Protein AF-S0F4V2-F1 (afdb_monomer)

Organism: NCBI:txid547042

Solvent-accessible surface area (backbone atoms only — not comparable to full-atom values): 14122 Å² total; per-residue (Å²): 135,91,77,54,74,66,56,50,52,72,70,44,84,39,56,77,80,49,62,50,38,71,56,86,36,81,82,79,85,77,79,93,66,88,77,77,85,60,94,83,56,96,59,89,82,72,60,60,66,63,53,52,51,54,54,48,51,53,52,51,52,45,48,58,51,45,70,78,35,56,75,47,70,41,75,50,74,66,54,48,50,53,50,51,54,50,49,52,49,52,44,55,57,46,70,75,49,93,69,83,49,50,57,55,31,50,59,36,48,54,55,45,36,56,54,51,29,41,51,54,44,52,50,52,31,52,78,68,69,55,75,62,41,75,42,71,54,50,71,65,51,46,50,54,29,52,55,52,45,51,55,27,47,50,38,42,56,58,58,48,74,76,49,64,73,80,79,64,79,73,77,78,88,67,76,87,55,52,68,55,57,51,55,72,73,49,66,66,59,42,39,72,68,55,50,53,51,57,35,44,78,68,78,40,51,71,72,57,47,58,54,48,53,55,49,33,44,75,66,57,46,32,45,78,56,97,80,34,35,31,56,65,64,84,86,126

Structure (mmCIF, N/CA/C/O backbone):
data_AF-S0F4V2-F1
#
_entry.id   AF-S0F4V2-F1
#
loop_
_atom_site.group_PDB
_atom_site.id
_atom_site.type_symbol
_atom_site.label_atom_id
_atom_site.label_alt_id
_atom_site.label_comp_id
_atom_site.label_asym_id
_atom_site.label_entity_id
_atom_site.label_seq_id
_atom_site.pdbx_PDB_ins_code
_atom_site.Cartn_x
_atom_site.Cartn_y
_atom_site.Cartn_z
_atom_site.occupancy
_atom_site.B_iso_or_equiv
_atom_site.auth_seq_id
_atom_site.auth_comp_id
_atom_site.auth_asym_id
_atom_site.auth_atom_id
_atom_site.pdbx_PDB_model_num
ATOM 1 N N . MET A 1 1 ? 14.587 -1.562 2.847 1.00 43.03 1 MET A N 1
ATOM 2 C CA . MET A 1 1 ? 14.730 -1.759 4.308 1.00 43.03 1 MET A CA 1
ATOM 3 C C . MET A 1 1 ? 14.254 -3.160 4.652 1.00 43.03 1 MET A C 1
ATOM 5 O O . MET A 1 1 ? 13.072 -3.428 4.485 1.00 43.03 1 MET A O 1
ATOM 9 N N . ALA A 1 2 ? 15.152 -4.047 5.079 1.00 56.19 2 ALA A N 1
ATOM 10 C CA . ALA A 1 2 ? 14.759 -5.296 5.727 1.00 56.19 2 ALA A CA 1
ATOM 11 C C . ALA A 1 2 ? 14.575 -5.005 7.222 1.00 56.19 2 ALA A C 1
ATOM 13 O O . ALA A 1 2 ? 15.452 -4.403 7.839 1.00 56.19 2 ALA A O 1
ATOM 14 N N . GLY A 1 3 ? 13.419 -5.358 7.778 1.00 64.88 3 GLY A N 1
ATOM 15 C CA . GLY A 1 3 ? 13.097 -5.140 9.186 1.00 64.88 3 GLY A CA 1
ATOM 16 C C . GLY A 1 3 ? 12.726 -6.446 9.875 1.00 64.88 3 GLY A C 1
ATOM 17 O O . GLY A 1 3 ? 12.302 -7.401 9.227 1.00 64.88 3 GLY A O 1
ATOM 18 N N . THR A 1 4 ? 12.885 -6.503 11.193 1.00 75.06 4 THR A N 1
ATOM 19 C CA . THR A 1 4 ? 12.453 -7.666 11.975 1.00 75.06 4 THR A CA 1
ATOM 20 C C . THR A 1 4 ? 10.944 -7.635 12.200 1.00 75.06 4 THR A C 1
ATOM 22 O O . THR A 1 4 ? 10.313 -6.576 12.218 1.00 75.06 4 THR A O 1
ATOM 25 N N . LEU A 1 5 ? 10.353 -8.804 12.450 1.00 74.75 5 LEU A N 1
ATOM 26 C CA . LEU A 1 5 ? 8.933 -8.921 12.791 1.00 74.75 5 LEU A CA 1
ATOM 27 C C . LEU A 1 5 ? 8.544 -8.032 13.984 1.00 74.75 5 LEU A C 1
ATOM 29 O O . LEU A 1 5 ? 7.482 -7.416 13.996 1.00 74.75 5 LEU A O 1
ATOM 33 N N . GLN A 1 6 ? 9.450 -7.895 14.955 1.00 74.75 6 GLN A N 1
ATOM 34 C CA . GLN A 1 6 ? 9.254 -7.034 16.118 1.00 74.75 6 GLN A CA 1
ATOM 35 C C . GLN A 1 6 ? 9.194 -5.545 15.748 1.00 74.75 6 GLN A C 1
ATOM 37 O O . GLN A 1 6 ? 8.414 -4.798 16.336 1.00 74.75 6 GLN A O 1
ATOM 42 N N . GLN A 1 7 ? 9.988 -5.098 14.770 1.00 80.75 7 GLN A N 1
ATOM 43 C CA . GLN A 1 7 ? 9.916 -3.718 14.280 1.00 80.75 7 GLN A CA 1
ATOM 44 C C . GLN A 1 7 ? 8.565 -3.437 13.619 1.00 80.75 7 GLN A C 1
ATOM 46 O O . GLN A 1 7 ? 8.003 -2.366 13.838 1.00 80.75 7 GLN A O 1
ATOM 51 N N . LEU A 1 8 ? 8.007 -4.408 12.884 1.00 78.75 8 LEU A N 1
ATOM 52 C CA . LEU A 1 8 ? 6.669 -4.286 12.299 1.00 78.75 8 LEU A CA 1
ATOM 53 C C . LEU A 1 8 ? 5.589 -4.143 13.382 1.00 78.75 8 LEU A C 1
ATOM 55 O O . LEU A 1 8 ? 4.765 -3.236 13.291 1.00 78.75 8 LEU A O 1
ATOM 59 N N . VAL A 1 9 ? 5.619 -4.987 14.419 1.00 75.75 9 VAL A N 1
ATOM 60 C CA . VAL A 1 9 ? 4.658 -4.931 15.540 1.00 75.75 9 VAL A CA 1
ATOM 61 C C . VAL A 1 9 ? 4.764 -3.611 16.313 1.00 75.75 9 VAL A C 1
ATOM 63 O O . VAL A 1 9 ? 3.754 -3.051 16.727 1.00 75.75 9 VAL A O 1
ATOM 66 N N . ASN A 1 10 ? 5.973 -3.070 16.479 1.00 76.75 10 ASN A N 1
ATOM 67 C CA . ASN A 1 10 ? 6.166 -1.778 17.143 1.00 76.75 10 ASN A CA 1
ATOM 68 C C . ASN A 1 10 ? 5.679 -0.597 16.288 1.00 76.75 10 ASN A C 1
ATOM 70 O O . ASN A 1 10 ? 5.270 0.429 16.828 1.00 76.75 10 ASN A O 1
ATOM 74 N N . PHE A 1 11 ? 5.750 -0.726 14.962 1.00 78.56 11 PHE A N 1
ATOM 75 C CA . PHE A 1 11 ? 5.332 0.308 14.019 1.00 78.56 11 PHE A CA 1
ATOM 76 C C . PHE A 1 11 ? 3.814 0.323 13.806 1.00 78.56 11 PHE A C 1
ATOM 78 O O . PHE A 1 11 ? 3.204 1.389 13.746 1.00 78.56 11 PHE A O 1
ATOM 85 N N . VAL A 1 12 ? 3.189 -0.854 13.727 1.00 75.25 12 VAL A N 1
ATOM 86 C CA . VAL A 1 12 ? 1.749 -1.018 13.508 1.00 75.25 12 VAL A CA 1
ATOM 87 C C . VAL A 1 12 ? 1.077 -1.443 14.809 1.00 75.25 12 VAL A C 1
ATOM 89 O O . VAL A 1 12 ? 1.087 -2.610 15.186 1.00 75.25 12 VAL A O 1
ATOM 92 N N . SER A 1 13 ? 0.436 -0.483 15.475 1.00 65.31 13 SER A N 1
ATOM 93 C CA . SER A 1 13 ? -0.168 -0.686 16.798 1.00 65.31 13 SER A CA 1
ATOM 94 C C . SER A 1 13 ? -1.467 -1.509 16.798 1.00 65.31 13 SER A C 1
ATOM 96 O O . SER A 1 13 ? -1.850 -2.025 17.847 1.00 65.31 13 SER A O 1
ATOM 98 N N . SER A 1 14 ? -2.164 -1.623 15.657 1.00 67.25 14 SER A N 1
ATOM 99 C CA . SER A 1 14 ? -3.362 -2.464 15.488 1.00 67.25 14 SER A CA 1
ATOM 100 C C . SER A 1 14 ? -3.730 -2.672 14.008 1.00 67.25 14 SER A C 1
ATOM 102 O O . SER A 1 14 ? -3.316 -1.895 13.142 1.00 67.25 14 SER A O 1
ATOM 104 N N . LYS A 1 15 ? -4.571 -3.679 13.719 1.00 61.69 15 LYS A N 1
ATOM 105 C CA . LYS A 1 15 ? -5.172 -3.893 12.383 1.00 61.69 15 LYS A CA 1
ATOM 106 C C . LYS A 1 15 ? -6.115 -2.758 11.952 1.00 61.69 15 LYS A C 1
ATOM 108 O O . LYS A 1 15 ? -6.257 -2.479 10.763 1.00 61.69 15 LYS A O 1
ATOM 113 N N . GLU A 1 16 ? -6.748 -2.096 12.916 1.00 60.09 16 GLU A N 1
ATOM 114 C CA . GLU A 1 16 ? -7.906 -1.220 12.696 1.00 60.09 16 GLU A CA 1
ATOM 115 C C . GLU A 1 16 ? -7.560 0.219 12.331 1.00 60.09 16 GLU A C 1
ATOM 117 O O . GLU A 1 16 ? -8.350 0.885 11.665 1.00 60.09 16 GLU A O 1
ATOM 122 N N . ASP A 1 17 ? -6.370 0.702 12.695 1.00 65.12 17 ASP A N 1
ATOM 123 C CA . ASP A 1 17 ? -5.939 2.074 12.367 1.00 65.12 17 ASP A CA 1
ATOM 124 C C . ASP A 1 17 ? -5.745 2.269 10.845 1.00 65.12 17 ASP A C 1
ATOM 126 O O . ASP A 1 17 ? -5.437 3.339 10.311 1.00 65.12 17 ASP A O 1
ATOM 130 N N . GLY A 1 18 ? -5.888 1.179 10.086 1.00 69.88 18 GLY A N 1
ATOM 131 C CA . GLY A 1 18 ? -5.730 1.156 8.651 1.00 69.88 18 GLY A CA 1
ATOM 132 C C . GLY A 1 18 ? -4.301 1.466 8.225 1.00 69.88 18 GLY A C 1
ATOM 133 O O . GLY A 1 18 ? -4.044 1.540 7.037 1.00 69.88 18 GLY A O 1
ATOM 134 N N . MET A 1 19 ? -3.337 1.689 9.110 1.00 80.00 19 MET A N 1
ATOM 135 C CA . MET A 1 19 ? -1.944 1.814 8.688 1.00 80.00 19 MET A CA 1
ATOM 136 C C . MET A 1 19 ? -1.476 0.505 8.049 1.00 80.00 19 MET A C 1
ATOM 138 O O . MET A 1 19 ? -0.937 0.518 6.946 1.00 80.00 19 MET A O 1
ATOM 142 N N . TYR A 1 20 ? -1.808 -0.616 8.690 1.00 84.56 20 TYR A N 1
ATOM 143 C CA . TYR A 1 20 ? -1.420 -1.950 8.258 1.00 84.56 20 TYR A CA 1
ATOM 144 C C . TYR A 1 20 ? -1.820 -2.261 6.815 1.00 84.56 20 TYR A C 1
ATOM 146 O O . TYR A 1 20 ? -0.983 -2.552 5.969 1.00 84.56 20 TYR A O 1
ATOM 154 N N . SER A 1 21 ? -3.105 -2.107 6.501 1.00 81.56 21 SER A N 1
ATOM 155 C CA . SER A 1 21 ? -3.653 -2.484 5.200 1.00 81.56 21 SER A CA 1
ATOM 156 C C . SER A 1 21 ? -3.206 -1.572 4.045 1.00 81.56 21 SER A C 1
ATOM 158 O O . SER A 1 21 ? -3.556 -1.827 2.900 1.00 81.56 21 SER A O 1
ATOM 160 N N . ARG A 1 22 ? -2.469 -0.478 4.309 1.00 82.81 22 ARG A N 1
ATOM 161 C CA . ARG A 1 22 ? -1.831 0.371 3.275 1.00 82.81 22 ARG A CA 1
ATOM 162 C C . ARG A 1 22 ? -0.463 -0.160 2.834 1.00 82.81 22 ARG A C 1
ATOM 164 O O . ARG A 1 22 ? 0.054 0.338 1.838 1.00 82.81 22 ARG A O 1
ATOM 171 N N . LEU A 1 23 ? 0.133 -1.086 3.580 1.00 85.81 23 LEU A N 1
ATOM 172 C CA . LEU A 1 23 ? 1.479 -1.583 3.321 1.00 85.81 23 LEU A CA 1
ATOM 173 C C . LEU A 1 23 ? 1.435 -2.756 2.336 1.00 85.81 23 LEU A C 1
ATOM 175 O O . LEU A 1 23 ? 0.599 -3.645 2.463 1.00 85.81 23 LEU A O 1
ATOM 179 N N . ALA A 1 24 ? 2.360 -2.754 1.377 1.00 88.62 24 ALA A N 1
ATOM 180 C CA . ALA A 1 24 ? 2.663 -3.907 0.537 1.00 88.62 24 ALA A CA 1
ATOM 181 C C . ALA A 1 24 ? 3.730 -4.740 1.258 1.00 88.62 24 ALA A C 1
ATOM 183 O O . ALA A 1 24 ? 4.916 -4.414 1.199 1.00 88.62 24 ALA A O 1
ATOM 184 N N . LEU A 1 25 ? 3.305 -5.745 2.025 1.00 88.19 25 LEU A N 1
ATOM 185 C CA . LEU A 1 25 ? 4.210 -6.504 2.886 1.00 88.19 25 LEU A CA 1
ATOM 186 C C . LEU A 1 25 ? 4.755 -7.727 2.154 1.00 88.19 25 LEU A C 1
ATOM 188 O O . LEU A 1 25 ? 4.004 -8.524 1.602 1.00 88.19 25 LEU A O 1
ATOM 192 N N . LEU A 1 26 ? 6.075 -7.887 2.196 1.00 89.69 26 LEU A N 1
ATOM 193 C CA . LEU A 1 26 ? 6.770 -9.055 1.679 1.00 89.69 26 LEU A CA 1
ATOM 194 C C . LEU A 1 26 ? 7.572 -9.691 2.813 1.00 89.69 26 LEU A C 1
ATOM 196 O O . LEU A 1 26 ? 8.388 -9.023 3.449 1.00 89.69 26 LEU A O 1
ATOM 200 N N . THR A 1 27 ? 7.347 -10.978 3.060 1.00 85.69 27 THR A N 1
ATOM 201 C CA . THR A 1 27 ? 8.165 -11.783 3.968 1.00 85.69 27 THR A CA 1
ATOM 202 C C . THR A 1 27 ? 9.048 -12.727 3.172 1.00 85.69 27 THR A C 1
ATOM 204 O O . THR A 1 27 ? 8.602 -13.314 2.193 1.00 85.69 27 THR A O 1
ATOM 207 N N . GLY A 1 28 ? 10.289 -12.906 3.611 1.00 80.56 28 GLY A N 1
ATOM 208 C CA . GLY A 1 28 ? 11.226 -13.857 3.024 1.00 80.56 28 GLY A CA 1
ATOM 209 C C . GLY A 1 28 ? 12.167 -14.394 4.092 1.00 80.56 28 GLY A C 1
ATOM 210 O O . GLY A 1 28 ? 12.392 -13.746 5.117 1.00 80.56 28 GLY A O 1
ATOM 211 N N . LYS A 1 29 ? 12.703 -15.594 3.871 1.00 71.06 29 LYS A N 1
ATOM 212 C CA . LYS A 1 29 ? 13.803 -16.105 4.692 1.00 71.06 29 LYS A CA 1
ATOM 213 C C . LYS A 1 29 ? 15.082 -15.420 4.223 1.00 71.06 29 LYS A C 1
ATOM 215 O O . LYS A 1 29 ? 15.418 -15.521 3.051 1.00 71.06 29 LYS A O 1
ATOM 220 N N . GLY A 1 30 ? 15.765 -14.717 5.124 1.00 67.00 30 GLY A N 1
ATOM 221 C CA . GLY A 1 30 ? 17.125 -14.264 4.851 1.00 67.00 30 GLY A CA 1
ATOM 222 C C . GLY A 1 30 ? 18.051 -15.472 4.753 1.00 67.00 30 GLY A C 1
ATOM 223 O O . GLY A 1 30 ? 17.921 -16.410 5.544 1.00 67.00 30 GLY A O 1
ATOM 224 N N . GLU A 1 31 ? 18.965 -15.464 3.790 1.00 67.06 31 GLU A N 1
ATOM 225 C CA . GLU A 1 31 ? 20.036 -16.453 3.750 1.00 67.06 31 GLU A CA 1
ATOM 226 C C . GLU A 1 31 ? 20.974 -16.208 4.934 1.00 67.06 31 GLU A C 1
ATOM 228 O O . GLU A 1 31 ? 21.466 -15.101 5.147 1.00 67.06 31 GLU A O 1
ATOM 233 N N . SER A 1 32 ? 21.196 -17.236 5.753 1.00 58.88 32 SER A N 1
ATOM 234 C CA . SER A 1 32 ? 22.056 -17.158 6.937 1.00 58.88 32 SER A CA 1
ATOM 235 C C . SER A 1 32 ? 23.528 -17.384 6.576 1.00 58.88 32 SER A C 1
ATOM 237 O O . SER A 1 32 ? 24.194 -18.229 7.177 1.00 58.88 32 SER A O 1
ATOM 239 N N . GLY A 1 33 ? 24.010 -16.677 5.555 1.00 71.31 33 GLY A N 1
ATOM 240 C CA . GLY A 1 33 ? 25.413 -16.660 5.156 1.00 71.31 33 GLY A CA 1
ATOM 241 C C . GLY A 1 33 ? 26.158 -15.525 5.852 1.00 71.31 33 GLY A C 1
ATOM 242 O O . GLY A 1 33 ? 25.630 -14.423 5.996 1.00 71.31 33 GLY A O 1
ATOM 243 N N . TRP A 1 34 ? 27.388 -15.780 6.293 1.00 75.56 34 TRP A N 1
ATOM 244 C CA . TRP A 1 34 ? 28.294 -14.691 6.646 1.00 75.56 34 TRP A CA 1
ATOM 245 C C . TRP A 1 34 ? 28.691 -13.968 5.359 1.00 75.56 34 TRP A C 1
ATOM 247 O O . TRP A 1 34 ? 29.337 -14.563 4.500 1.00 75.56 34 TRP A O 1
ATOM 257 N N . ILE A 1 35 ? 28.310 -12.698 5.235 1.00 71.50 35 ILE A N 1
ATOM 258 C CA . ILE A 1 35 ? 28.806 -11.827 4.170 1.00 71.50 35 ILE A CA 1
ATOM 259 C C . ILE A 1 35 ? 30.079 -11.177 4.700 1.00 71.50 35 ILE A C 1
ATOM 261 O O . ILE A 1 35 ? 30.042 -10.427 5.680 1.00 71.50 35 ILE A O 1
ATOM 265 N N . SER A 1 36 ? 31.214 -11.504 4.087 1.00 73.38 36 SER A N 1
ATOM 266 C CA . SER A 1 36 ? 32.485 -10.885 4.444 1.00 73.38 36 SER A CA 1
ATOM 267 C C . SER A 1 36 ? 32.458 -9.406 4.069 1.00 73.38 36 SER A C 1
ATOM 269 O O . SER A 1 36 ? 32.189 -9.064 2.927 1.00 73.38 36 SER A O 1
ATOM 271 N N . ALA A 1 37 ? 32.772 -8.528 5.021 1.00 72.19 37 ALA A N 1
ATOM 272 C CA . ALA A 1 37 ? 33.022 -7.111 4.750 1.00 72.19 37 ALA A CA 1
ATOM 273 C C . ALA A 1 37 ? 34.494 -6.843 4.375 1.00 72.19 37 ALA A C 1
ATOM 275 O O . ALA A 1 37 ? 34.946 -5.699 4.414 1.00 72.19 37 ALA A O 1
ATOM 276 N N . ALA A 1 38 ? 35.273 -7.900 4.110 1.00 75.88 38 ALA A N 1
ATOM 277 C CA . ALA A 1 38 ? 36.659 -7.758 3.696 1.00 75.88 38 ALA A CA 1
ATOM 278 C C . ALA A 1 38 ? 36.719 -7.169 2.275 1.00 75.88 38 ALA A C 1
ATOM 280 O O . ALA A 1 38 ? 35.985 -7.641 1.411 1.00 75.88 38 ALA A O 1
ATOM 281 N N . PRO A 1 39 ? 37.599 -6.189 2.020 1.00 65.06 39 PRO A N 1
ATOM 282 C CA . PRO A 1 39 ? 37.738 -5.576 0.699 1.00 65.06 39 PRO A CA 1
ATOM 283 C C . PRO A 1 39 ? 38.295 -6.529 -0.377 1.00 65.06 39 PRO A C 1
ATOM 285 O O . PRO A 1 39 ? 38.099 -6.268 -1.555 1.00 65.06 39 PRO A O 1
ATOM 288 N N . ASP A 1 40 ? 38.940 -7.635 0.022 1.00 63.50 40 ASP A N 1
ATOM 289 C CA . ASP A 1 40 ? 39.639 -8.577 -0.868 1.00 63.50 40 ASP A CA 1
ATOM 290 C C . ASP A 1 40 ? 38.903 -9.932 -1.024 1.00 63.50 40 ASP A C 1
ATOM 292 O O . ASP A 1 40 ? 39.538 -10.986 -1.081 1.00 63.50 40 ASP A O 1
ATOM 296 N N . SER A 1 41 ? 37.564 -9.963 -1.000 1.00 63.06 41 SER A N 1
ATOM 297 C CA . SER A 1 41 ? 36.819 -11.209 -1.264 1.00 63.06 41 SER A CA 1
ATOM 298 C C . SER A 1 41 ? 36.948 -11.642 -2.730 1.00 63.06 41 SER A C 1
ATOM 300 O O . SER A 1 41 ? 36.846 -10.801 -3.614 1.00 63.06 41 SER A O 1
ATOM 302 N N . ASP A 1 42 ? 37.089 -12.949 -2.987 1.00 60.94 42 ASP A N 1
ATOM 303 C CA . ASP A 1 42 ? 37.176 -13.541 -4.340 1.00 60.94 42 ASP A CA 1
ATOM 304 C C . ASP A 1 42 ? 35.894 -13.378 -5.199 1.00 60.94 42 ASP A C 1
ATOM 306 O O . ASP A 1 42 ? 35.875 -13.774 -6.366 1.00 60.94 42 ASP A O 1
ATOM 310 N N . ASP A 1 43 ? 34.817 -12.823 -4.635 1.00 65.62 43 ASP A N 1
ATOM 311 C CA . ASP A 1 43 ? 33.567 -12.532 -5.340 1.00 65.62 43 ASP A CA 1
ATOM 312 C C . ASP A 1 43 ? 33.699 -11.237 -6.166 1.00 65.62 43 ASP A C 1
ATOM 314 O O . ASP A 1 43 ? 34.331 -10.281 -5.717 1.00 65.62 43 ASP A O 1
ATOM 318 N N . GLU A 1 44 ? 33.092 -11.182 -7.362 1.00 63.16 44 GLU A N 1
ATOM 319 C CA . GLU A 1 44 ? 33.031 -9.961 -8.185 1.00 63.16 44 GLU A CA 1
ATOM 320 C C . GLU A 1 44 ? 32.475 -8.794 -7.354 1.00 63.16 44 GLU A C 1
ATOM 322 O O . GLU A 1 44 ? 31.278 -8.713 -7.070 1.00 63.16 44 GLU A O 1
ATOM 327 N N . TRP A 1 45 ? 33.363 -7.888 -6.938 1.00 67.12 45 TRP A N 1
ATOM 328 C CA . TRP A 1 45 ? 32.988 -6.688 -6.208 1.00 67.12 45 TRP A CA 1
ATOM 329 C C . TRP A 1 45 ? 32.237 -5.751 -7.155 1.00 67.12 45 TRP A C 1
ATOM 331 O O . TRP A 1 45 ? 32.819 -5.184 -8.080 1.00 67.12 45 TRP A O 1
ATOM 341 N N . ILE A 1 46 ? 30.930 -5.615 -6.939 1.00 70.88 46 ILE A N 1
ATOM 342 C CA . ILE A 1 46 ? 30.115 -4.601 -7.606 1.00 70.88 46 ILE A CA 1
ATOM 343 C C . ILE A 1 46 ? 30.307 -3.298 -6.834 1.00 70.88 46 ILE A C 1
ATOM 345 O O . ILE A 1 46 ? 29.983 -3.240 -5.644 1.00 70.88 46 ILE A O 1
ATOM 349 N N . ASP A 1 47 ? 30.800 -2.259 -7.509 1.00 81.00 47 ASP A N 1
ATOM 350 C CA . ASP A 1 47 ? 30.842 -0.914 -6.946 1.00 81.00 47 ASP A CA 1
ATOM 351 C C . ASP A 1 47 ? 29.404 -0.436 -6.701 1.00 81.00 47 ASP A C 1
ATOM 353 O O . ASP A 1 47 ? 28.636 -0.151 -7.625 1.00 81.00 47 ASP A O 1
ATOM 357 N N . GLY A 1 48 ? 29.012 -0.430 -5.428 1.00 81.44 48 GLY A N 1
ATOM 358 C CA . GLY A 1 48 ? 27.674 -0.028 -5.026 1.00 81.44 48 GLY A CA 1
ATOM 359 C C . GLY A 1 48 ? 27.400 1.436 -5.346 1.00 81.44 48 GLY A C 1
ATOM 360 O O . GLY A 1 48 ? 26.278 1.755 -5.736 1.00 81.44 48 GLY A O 1
ATOM 361 N N . ASP A 1 49 ? 28.404 2.305 -5.219 1.00 85.19 49 ASP A N 1
ATOM 362 C CA . ASP A 1 49 ? 28.247 3.732 -5.483 1.00 85.19 49 ASP A CA 1
ATOM 363 C C . ASP A 1 49 ? 28.010 3.948 -6.981 1.00 85.19 49 ASP A C 1
ATOM 365 O O . ASP A 1 49 ? 27.013 4.568 -7.350 1.00 85.19 49 ASP A O 1
ATOM 369 N N . GLU A 1 50 ? 28.816 3.321 -7.844 1.00 88.19 50 GLU A N 1
ATOM 370 C CA . GLU A 1 50 ? 28.619 3.376 -9.301 1.00 88.19 50 GLU A CA 1
ATOM 371 C C . GLU A 1 50 ? 27.247 2.814 -9.717 1.00 88.19 50 GLU A C 1
ATOM 373 O O . GLU A 1 50 ? 26.532 3.406 -10.533 1.00 88.19 50 GLU A O 1
ATOM 378 N N . LEU A 1 51 ? 26.827 1.680 -9.143 1.00 88.19 51 LEU A N 1
ATOM 379 C CA . LEU A 1 51 ? 25.520 1.088 -9.438 1.00 88.19 51 LEU A CA 1
ATOM 380 C C . LEU A 1 51 ? 24.366 2.021 -9.039 1.00 88.19 51 LEU A C 1
ATOM 382 O O . LEU A 1 51 ? 23.425 2.206 -9.816 1.00 88.19 51 LEU A O 1
ATOM 386 N N . PHE A 1 52 ? 24.404 2.590 -7.832 1.00 91.06 52 PHE A N 1
ATOM 387 C CA . PHE A 1 52 ? 23.342 3.476 -7.353 1.00 91.06 52 PHE A CA 1
ATOM 388 C C . PHE A 1 52 ? 23.328 4.819 -8.080 1.00 91.06 52 PHE A C 1
ATOM 390 O O . PHE A 1 52 ? 22.236 5.342 -8.306 1.00 91.06 52 PHE A O 1
ATOM 397 N N . GLU A 1 53 ? 24.484 5.357 -8.471 1.00 93.69 53 GLU A N 1
ATOM 398 C CA . GLU A 1 53 ? 24.572 6.564 -9.300 1.00 93.69 53 GLU A CA 1
ATOM 399 C C . GLU A 1 53 ? 23.893 6.346 -10.656 1.00 93.69 53 GLU A C 1
ATOM 401 O O . GLU A 1 53 ? 22.991 7.105 -11.014 1.00 93.69 53 GLU A O 1
ATOM 406 N N . ASN A 1 54 ? 24.215 5.252 -11.351 1.00 91.88 54 ASN A N 1
ATOM 407 C CA . ASN A 1 54 ? 23.593 4.922 -12.638 1.00 91.88 54 ASN A CA 1
ATOM 408 C C . ASN A 1 54 ? 22.068 4.743 -12.521 1.00 91.88 54 ASN A C 1
ATOM 410 O O . ASN A 1 54 ? 21.301 5.303 -13.306 1.00 91.88 54 ASN A O 1
ATOM 414 N N . LEU A 1 55 ? 21.600 4.013 -11.502 1.00 93.19 55 LEU A N 1
ATOM 415 C CA . LEU A 1 55 ? 20.163 3.836 -11.260 1.00 93.19 55 LEU A CA 1
ATOM 416 C C . LEU A 1 55 ? 19.464 5.155 -10.898 1.00 93.19 55 LEU A C 1
ATOM 418 O O . LEU A 1 55 ? 18.303 5.364 -11.261 1.00 93.19 55 LEU A O 1
ATOM 422 N N . ALA A 1 56 ? 20.135 6.043 -10.163 1.00 95.06 56 ALA A N 1
ATOM 423 C CA . ALA A 1 56 ? 19.594 7.353 -9.820 1.00 95.06 56 ALA A CA 1
ATOM 424 C C . ALA A 1 56 ? 19.431 8.233 -11.066 1.00 95.06 56 ALA A C 1
ATOM 426 O O . ALA A 1 56 ? 18.397 8.895 -11.204 1.00 95.06 56 ALA A O 1
ATOM 427 N N . ASP A 1 57 ? 20.396 8.192 -11.984 1.00 96.06 57 ASP A N 1
ATOM 428 C CA . ASP A 1 57 ? 20.332 8.903 -13.260 1.00 96.06 57 ASP A CA 1
ATOM 429 C C . ASP A 1 57 ? 19.179 8.400 -14.139 1.00 96.06 57 ASP A C 1
ATOM 431 O O . ASP A 1 57 ? 18.439 9.216 -14.700 1.00 96.06 57 ASP A O 1
ATOM 435 N N . ASP A 1 58 ? 18.951 7.087 -14.209 1.00 94.62 58 ASP A N 1
ATOM 436 C CA . ASP A 1 58 ? 17.804 6.505 -14.920 1.00 94.62 58 ASP A CA 1
ATOM 437 C C . ASP A 1 58 ? 16.469 6.991 -14.338 1.00 94.62 58 ASP A C 1
ATOM 439 O O . ASP A 1 58 ? 15.581 7.460 -15.061 1.00 94.62 58 ASP A O 1
ATOM 443 N N . VAL A 1 59 ? 16.329 6.956 -13.009 1.00 95.19 59 VAL A N 1
ATOM 444 C CA . VAL A 1 59 ? 15.121 7.435 -12.320 1.00 95.19 59 VAL A CA 1
ATOM 445 C C . VAL A 1 59 ? 14.905 8.934 -12.549 1.00 95.19 59 VAL A C 1
ATOM 447 O O . VAL A 1 59 ? 13.765 9.366 -12.758 1.00 95.19 59 VAL A O 1
ATOM 450 N N . LEU A 1 60 ? 15.971 9.738 -12.540 1.00 96.75 60 LEU A N 1
ATOM 451 C CA . LEU A 1 60 ? 15.901 11.179 -12.786 1.00 96.75 60 LEU A CA 1
ATOM 452 C C . LEU A 1 60 ? 15.447 11.484 -14.220 1.00 96.75 60 LEU A C 1
ATOM 454 O O . LEU A 1 60 ? 14.588 12.347 -14.438 1.00 96.75 60 LEU A O 1
ATOM 458 N N . GLN A 1 61 ? 15.973 10.753 -15.201 1.00 96.56 61 GLN A N 1
ATOM 459 C CA . GLN A 1 61 ? 15.565 10.875 -16.599 1.00 96.56 61 GLN A CA 1
ATOM 460 C C . GLN A 1 61 ? 14.099 10.476 -16.796 1.00 96.56 61 GLN A C 1
ATOM 462 O O . GLN A 1 61 ? 13.333 11.229 -17.410 1.00 96.56 61 GLN A O 1
ATOM 467 N N . ALA A 1 62 ? 13.678 9.347 -16.216 1.00 95.56 62 ALA A N 1
ATOM 468 C CA . ALA A 1 62 ? 12.287 8.905 -16.238 1.00 95.56 62 ALA A CA 1
ATOM 469 C C . ALA A 1 62 ? 11.351 9.951 -15.617 1.00 95.56 62 ALA A C 1
ATOM 471 O O . ALA A 1 62 ? 10.301 10.271 -16.182 1.00 95.56 62 ALA A O 1
ATOM 472 N N . TYR A 1 63 ? 11.751 10.544 -14.488 1.00 95.44 63 TYR A N 1
ATOM 473 C CA . TYR A 1 63 ? 11.004 11.613 -13.830 1.00 95.44 63 TYR A CA 1
ATOM 474 C C . TYR A 1 63 ? 10.804 12.822 -14.751 1.00 95.44 63 TYR A C 1
ATOM 476 O O . TYR A 1 63 ? 9.667 13.256 -14.952 1.00 95.44 63 TYR A O 1
ATOM 484 N N . HIS A 1 64 ? 11.875 13.352 -15.349 1.00 96.25 64 HIS A N 1
ATOM 485 C CA . HIS A 1 64 ? 11.776 14.509 -16.244 1.00 96.25 64 HIS A CA 1
ATOM 486 C C . HIS A 1 64 ? 10.936 14.219 -17.490 1.00 96.25 64 HIS A C 1
ATOM 488 O O . HIS A 1 64 ? 10.160 15.076 -17.924 1.00 96.25 64 HIS A O 1
ATOM 494 N N . PHE A 1 65 ? 11.044 13.013 -18.046 1.00 96.69 65 PHE A N 1
ATOM 495 C CA . PHE A 1 65 ? 10.216 12.585 -19.167 1.00 96.69 65 PHE A CA 1
ATOM 496 C C . PHE A 1 65 ? 8.728 12.552 -18.790 1.00 96.69 65 PHE A C 1
ATOM 498 O O . PHE A 1 65 ? 7.903 13.194 -19.443 1.00 96.69 65 PHE A O 1
ATOM 505 N N . LEU A 1 66 ? 8.377 11.854 -17.707 1.00 95.00 66 LEU A N 1
ATOM 506 C CA . LEU A 1 66 ? 6.987 11.672 -17.275 1.00 95.00 66 LEU A CA 1
ATOM 507 C C . LEU A 1 66 ? 6.351 12.968 -16.755 1.00 95.00 66 LEU A C 1
ATOM 509 O O . LEU A 1 66 ? 5.139 13.145 -16.888 1.00 95.00 66 LEU A O 1
ATOM 513 N N . LEU A 1 67 ? 7.147 13.896 -16.215 1.00 94.62 67 LEU A N 1
ATOM 514 C CA . LEU A 1 67 ? 6.681 15.227 -15.819 1.00 94.62 67 LEU A CA 1
ATOM 515 C C . LEU A 1 67 ? 6.217 16.047 -17.032 1.00 94.62 67 LEU A C 1
ATOM 517 O O . LEU A 1 67 ? 5.179 16.704 -16.976 1.00 94.62 67 LEU A O 1
ATOM 521 N N . ASN A 1 68 ? 6.964 15.975 -18.136 1.00 94.38 68 ASN A N 1
ATOM 522 C CA . ASN A 1 68 ? 6.642 16.672 -19.384 1.00 94.38 68 ASN A CA 1
ATOM 523 C C . ASN A 1 68 ? 5.645 15.904 -20.267 1.00 94.38 68 ASN A C 1
ATOM 525 O O . ASN A 1 68 ? 5.068 16.470 -21.194 1.00 94.38 68 ASN A O 1
ATOM 529 N N . SER A 1 69 ? 5.408 14.628 -19.961 1.00 93.81 69 SER A N 1
ATOM 530 C CA . SER A 1 69 ? 4.493 13.736 -20.670 1.00 93.81 69 SER A CA 1
ATOM 531 C C . SER A 1 69 ? 3.506 13.098 -19.681 1.00 93.81 69 SER A C 1
ATOM 533 O O . SER A 1 69 ? 3.649 11.918 -19.337 1.00 93.81 69 SER A O 1
ATOM 535 N N . PRO A 1 70 ? 2.488 13.851 -19.204 1.00 92.44 70 PRO A N 1
ATOM 536 C CA . PRO A 1 70 ? 1.525 13.351 -18.226 1.00 92.44 70 PRO A CA 1
ATOM 537 C C . PRO A 1 70 ? 0.902 12.028 -18.666 1.00 92.44 70 PRO A C 1
ATOM 539 O O . PRO A 1 70 ? 0.517 11.876 -19.823 1.00 92.44 70 PRO A O 1
ATOM 542 N N . THR A 1 71 ? 0.789 11.076 -17.742 1.00 94.94 71 THR A N 1
ATOM 543 C CA . THR A 1 71 ? 0.371 9.702 -18.054 1.00 94.94 71 THR A CA 1
ATOM 544 C C . THR A 1 71 ? -0.897 9.336 -17.295 1.00 94.94 71 THR A C 1
ATOM 546 O O . THR A 1 71 ? -0.951 9.436 -16.071 1.00 94.94 71 THR A O 1
ATOM 549 N N . SER A 1 72 ? -1.917 8.893 -18.022 1.00 96.62 72 SER A N 1
ATOM 550 C CA . SER A 1 72 ? -3.117 8.257 -17.493 1.00 96.62 72 SER A CA 1
ATOM 551 C C . SER A 1 72 ? -3.109 6.804 -17.943 1.00 96.62 72 SER A C 1
ATOM 553 O O . SER A 1 72 ? -3.088 6.520 -19.138 1.00 96.62 72 SER A O 1
ATOM 555 N N . VAL A 1 73 ? -3.065 5.886 -16.982 1.00 97.19 73 VAL A N 1
ATOM 556 C CA . VAL A 1 73 ? -3.040 4.452 -17.270 1.00 97.19 73 VAL A CA 1
ATOM 557 C C . VAL A 1 73 ? -4.437 3.886 -17.105 1.00 97.19 73 VAL A C 1
ATOM 559 O O . VAL A 1 73 ? -5.125 4.209 -16.134 1.00 97.19 73 VAL A O 1
ATOM 562 N N . HIS A 1 74 ? -4.828 3.009 -18.024 1.00 97.06 74 HIS A N 1
ATOM 563 C CA . HIS A 1 74 ? -6.129 2.352 -18.010 1.00 97.06 74 HIS A CA 1
ATOM 564 C C . HIS A 1 74 ? -5.972 0.841 -18.131 1.00 97.06 74 HIS A C 1
ATOM 566 O O . HIS A 1 74 ? -5.122 0.348 -18.873 1.00 97.06 74 HIS A O 1
ATOM 572 N N . PHE A 1 75 ? -6.836 0.110 -17.432 1.00 98.31 75 PHE A N 1
ATOM 573 C CA . PHE A 1 75 ? -7.050 -1.307 -17.697 1.00 98.31 75 PHE A CA 1
ATOM 574 C C . PHE A 1 75 ? -8.094 -1.503 -18.786 1.00 98.31 75 PHE A C 1
ATOM 576 O O . PHE A 1 75 ? -9.070 -0.752 -18.891 1.00 98.31 75 PHE A O 1
ATOM 583 N N . THR A 1 76 ? -7.922 -2.568 -19.561 1.00 98.50 76 THR A N 1
ATOM 584 C CA . THR A 1 76 ? -8.953 -3.032 -20.485 1.00 98.50 76 THR A CA 1
ATOM 585 C C . THR A 1 76 ? -10.160 -3.577 -19.721 1.00 98.50 76 THR A C 1
ATOM 587 O O . THR A 1 76 ? -10.110 -3.899 -18.530 1.00 98.50 76 THR A O 1
ATOM 590 N N . ARG A 1 77 ? -11.284 -3.736 -20.426 1.00 98.44 77 ARG A N 1
ATOM 591 C CA . ARG A 1 77 ? -12.480 -4.364 -19.849 1.00 98.44 77 ARG A CA 1
ATOM 592 C C . ARG A 1 77 ? -12.210 -5.795 -19.373 1.00 98.44 77 ARG A C 1
ATOM 594 O O . ARG A 1 77 ? -12.760 -6.198 -18.351 1.00 98.44 77 ARG A O 1
ATOM 601 N N . GLU A 1 78 ? -11.393 -6.555 -20.098 1.00 98.56 78 GLU A N 1
ATOM 602 C CA . GLU A 1 78 ? -11.064 -7.934 -19.727 1.00 98.56 78 GLU A CA 1
ATOM 603 C C . GLU A 1 78 ? -10.135 -7.981 -18.508 1.00 98.56 78 GLU A C 1
ATOM 605 O O . GLU A 1 78 ? -10.403 -8.738 -17.575 1.00 98.56 78 GLU A O 1
ATOM 610 N N . GLN A 1 79 ? -9.141 -7.091 -18.434 1.00 98.62 79 GLN A N 1
ATOM 611 C CA . GLN A 1 79 ? -8.298 -6.922 -17.244 1.00 98.62 79 GLN A CA 1
ATOM 612 C C . GLN A 1 79 ? -9.142 -6.574 -16.005 1.00 98.62 79 GLN A C 1
ATOM 614 O O . GLN A 1 79 ? -8.997 -7.204 -14.956 1.00 98.62 79 GLN A O 1
ATOM 619 N N . TRP A 1 80 ? -10.122 -5.668 -16.128 1.00 98.44 80 TRP A N 1
ATOM 620 C CA . TRP A 1 80 ? -11.056 -5.370 -15.033 1.00 98.44 80 TRP A CA 1
ATOM 621 C C . TRP A 1 80 ? -11.912 -6.566 -14.613 1.00 98.44 80 TRP A C 1
ATOM 623 O O . TRP A 1 80 ? -12.167 -6.745 -13.421 1.00 98.44 80 TRP A O 1
ATOM 633 N N . LYS A 1 81 ? -12.359 -7.406 -15.554 1.00 98.62 81 LYS A N 1
ATOM 634 C CA . LYS A 1 81 ? -13.089 -8.639 -15.212 1.00 98.62 81 LYS A CA 1
ATOM 635 C C . LYS A 1 81 ? -12.210 -9.599 -14.416 1.00 98.62 81 LYS A C 1
ATOM 637 O O . LYS A 1 81 ? -12.685 -10.146 -13.423 1.00 98.62 81 LYS A O 1
ATOM 642 N N . ILE A 1 82 ? -10.954 -9.787 -14.824 1.00 98.56 82 ILE A N 1
ATOM 643 C CA . ILE A 1 82 ? -9.992 -10.643 -14.115 1.00 98.56 82 ILE A CA 1
ATOM 644 C C . ILE A 1 82 ? -9.744 -10.095 -12.707 1.00 98.56 82 ILE A C 1
ATOM 646 O O . ILE A 1 82 ? -9.911 -10.826 -11.731 1.00 98.56 82 ILE A O 1
ATOM 650 N N . HIS A 1 83 ? -9.446 -8.798 -12.598 1.00 98.50 83 HIS A N 1
ATOM 651 C CA . HIS A 1 83 ? -9.254 -8.100 -11.328 1.00 98.50 83 HIS A CA 1
ATOM 652 C C . HIS A 1 83 ? -10.457 -8.281 -10.390 1.00 98.50 83 HIS A C 1
ATOM 654 O O . HIS A 1 83 ? -10.312 -8.736 -9.256 1.00 98.50 83 HIS A O 1
ATOM 660 N N . ASN A 1 84 ? -11.669 -7.979 -10.863 1.00 98.31 84 ASN A N 1
ATOM 661 C CA . ASN A 1 84 ? -12.873 -8.038 -10.033 1.00 98.31 84 ASN A CA 1
ATOM 662 C C . ASN A 1 84 ? -13.234 -9.467 -9.630 1.00 98.31 84 ASN A C 1
ATOM 664 O O . ASN A 1 84 ? -13.690 -9.685 -8.510 1.00 98.31 84 ASN A O 1
ATOM 668 N N . LYS A 1 85 ? -13.002 -10.446 -10.510 1.00 98.25 85 LYS A N 1
ATOM 669 C CA . LYS A 1 85 ? -13.180 -11.860 -10.172 1.00 98.25 85 LYS A CA 1
ATOM 670 C C . LYS A 1 85 ? -12.206 -12.285 -9.073 1.00 98.25 85 LYS A C 1
ATOM 672 O O . LYS A 1 85 ? -12.633 -12.926 -8.117 1.00 98.25 85 LYS A O 1
ATOM 677 N N . LEU A 1 86 ? -10.931 -11.906 -9.186 1.00 97.69 86 LEU A N 1
ATOM 678 C CA . LEU A 1 86 ? -9.902 -12.224 -8.197 1.00 97.69 86 LEU A CA 1
ATOM 679 C C . LEU A 1 86 ? -10.226 -11.606 -6.833 1.00 97.69 86 LEU A C 1
ATOM 681 O O . LEU A 1 86 ? -10.381 -12.334 -5.858 1.00 97.69 86 LEU A O 1
ATOM 685 N N . PHE A 1 87 ? -10.370 -10.282 -6.754 1.00 97.38 87 PHE A N 1
ATOM 686 C CA . PHE A 1 87 ? -10.588 -9.607 -5.470 1.00 97.38 87 PHE A CA 1
ATOM 687 C C . PHE A 1 87 ? -11.983 -9.849 -4.896 1.00 97.38 87 PHE A C 1
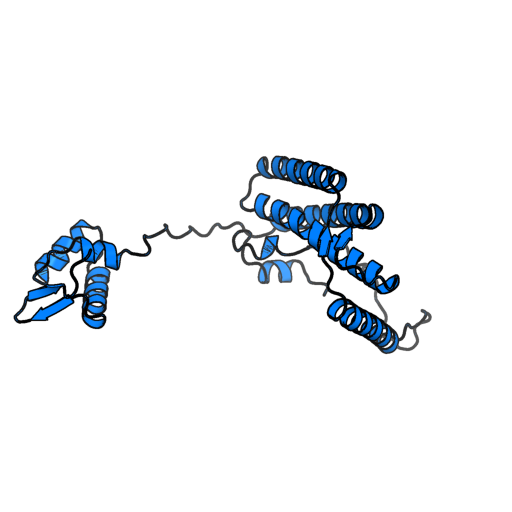ATOM 689 O O . PHE A 1 87 ? -12.128 -9.882 -3.678 1.00 97.38 87 PHE A O 1
ATOM 696 N N . GLY A 1 88 ? -12.991 -10.088 -5.739 1.00 96.19 88 GLY A N 1
ATOM 697 C CA . GLY A 1 88 ? -14.310 -10.537 -5.292 1.00 96.19 88 GLY A CA 1
ATOM 698 C C . GLY A 1 88 ? -14.254 -11.913 -4.629 1.00 96.19 88 GLY A C 1
ATOM 699 O O . GLY A 1 88 ? -14.853 -12.108 -3.576 1.00 96.19 88 GLY A O 1
ATOM 700 N N . HIS A 1 89 ? -13.479 -12.843 -5.192 1.00 94.25 89 HIS A N 1
ATOM 701 C CA . HIS A 1 89 ? -13.245 -14.145 -4.571 1.00 94.25 89 HIS A CA 1
ATOM 702 C C . HIS A 1 89 ? -12.432 -14.026 -3.272 1.00 94.25 89 HIS A C 1
ATOM 704 O O . HIS A 1 89 ? -12.826 -14.585 -2.255 1.00 94.25 89 HIS A O 1
ATOM 710 N N . MET A 1 90 ? -11.352 -13.237 -3.265 1.00 92.19 90 MET A N 1
ATOM 711 C CA . MET A 1 90 ? -10.550 -13.014 -2.052 1.00 92.19 90 MET A CA 1
ATOM 712 C C . MET A 1 90 ? -11.365 -12.360 -0.930 1.00 92.19 90 MET A C 1
ATOM 714 O O . MET A 1 90 ? -11.206 -12.735 0.226 1.00 92.19 90 MET A O 1
ATOM 718 N N . MET A 1 91 ? -12.270 -11.433 -1.264 1.00 92.56 91 MET A N 1
ATOM 719 C CA . MET A 1 91 ? -13.218 -10.832 -0.318 1.00 92.56 91 MET A CA 1
ATOM 720 C C . MET A 1 91 ? -14.114 -11.871 0.343 1.00 92.56 91 MET A C 1
ATOM 722 O O . MET A 1 91 ? -14.279 -11.857 1.558 1.00 92.56 91 MET A O 1
ATOM 726 N N . GLN A 1 92 ? -14.676 -12.781 -0.454 1.00 87.62 92 GLN A N 1
ATOM 727 C CA . GLN A 1 92 ? -15.502 -13.866 0.069 1.00 87.62 92 GLN A CA 1
ATOM 728 C C . GLN A 1 92 ? -14.690 -14.766 0.999 1.00 87.62 92 GLN A C 1
ATOM 730 O O . GLN A 1 92 ? -15.154 -15.062 2.094 1.00 87.62 92 GLN A O 1
ATOM 735 N N . ASN A 1 93 ? -13.468 -15.131 0.609 1.00 86.75 93 ASN A N 1
ATOM 736 C CA . ASN A 1 93 ? -12.614 -15.997 1.418 1.00 86.75 93 ASN A CA 1
ATOM 737 C C . ASN A 1 93 ? -12.312 -15.371 2.784 1.00 86.75 93 ASN A C 1
ATOM 739 O O . ASN A 1 93 ? -12.531 -16.016 3.801 1.00 86.75 93 ASN A O 1
ATOM 743 N N . VAL A 1 94 ? -11.884 -14.104 2.829 1.00 86.56 94 VAL A N 1
ATOM 744 C CA . VAL A 1 94 ? -11.550 -13.467 4.115 1.00 86.56 94 VAL A CA 1
ATOM 745 C C . VAL A 1 94 ? -12.770 -13.168 4.984 1.00 86.56 94 VAL A C 1
ATOM 747 O O . VAL A 1 94 ? -12.615 -13.066 6.193 1.00 86.56 94 VAL A O 1
ATOM 750 N N . SER A 1 95 ? -13.969 -13.056 4.400 1.00 78.00 95 SER A N 1
ATOM 751 C CA . SER A 1 95 ? -15.213 -12.855 5.162 1.00 78.00 95 SER A CA 1
ATOM 752 C C . SER A 1 95 ? -15.672 -14.095 5.937 1.00 78.00 95 SER A C 1
ATOM 754 O O . SER A 1 95 ? -16.535 -13.991 6.805 1.00 78.00 95 SER A O 1
ATOM 756 N N . LEU A 1 96 ? -15.121 -15.269 5.606 1.00 77.94 96 LEU A N 1
ATOM 757 C CA . LEU A 1 96 ? -15.358 -16.519 6.332 1.00 77.94 96 LEU A CA 1
ATOM 758 C C . LEU A 1 96 ? -14.426 -16.679 7.540 1.00 77.94 96 LEU A C 1
ATOM 760 O O . LEU A 1 96 ? -14.681 -17.536 8.382 1.00 77.94 96 LEU A O 1
ATOM 764 N N . GLU A 1 97 ? -13.354 -15.889 7.606 1.00 75.94 97 GLU A N 1
ATOM 765 C CA . GLU A 1 97 ? -12.326 -15.980 8.639 1.00 75.94 97 GLU A CA 1
ATOM 766 C C . GLU A 1 97 ? -12.639 -15.047 9.814 1.00 75.94 97 GLU A C 1
ATOM 768 O O . GLU A 1 97 ? -13.088 -13.913 9.633 1.00 75.94 97 GLU A O 1
ATOM 773 N N . ASP A 1 98 ? -12.334 -15.492 11.033 1.00 66.00 98 ASP A N 1
ATOM 774 C CA . ASP A 1 98 ? -12.437 -14.646 12.219 1.00 66.00 98 ASP A CA 1
ATOM 775 C C . ASP A 1 98 ? -11.345 -13.556 12.211 1.00 66.00 98 ASP A C 1
ATOM 777 O O . ASP A 1 98 ? -10.154 -13.821 12.017 1.00 66.00 98 ASP A O 1
ATOM 781 N N . GLY A 1 99 ? -11.730 -12.307 12.482 1.00 63.91 99 GLY A N 1
ATOM 782 C CA . GLY A 1 99 ? -10.794 -11.202 12.703 1.00 63.91 99 GLY A CA 1
ATOM 783 C C . GLY A 1 99 ? -11.170 -9.905 11.991 1.00 63.91 99 GLY A C 1
ATOM 784 O O . GLY A 1 99 ? -11.495 -9.883 10.809 1.00 63.91 99 GLY A O 1
ATOM 785 N N . GLU A 1 100 ? -11.071 -8.785 12.710 1.00 67.12 100 GLU A N 1
ATOM 786 C CA . GLU A 1 100 ? -11.384 -7.468 12.151 1.00 67.12 100 GLU A CA 1
ATOM 787 C C . GLU A 1 100 ? -10.296 -6.984 11.171 1.00 67.12 100 GLU A C 1
ATOM 789 O O . GLU A 1 100 ? -9.096 -7.020 11.465 1.00 67.12 100 GLU A O 1
ATOM 794 N N . GLY A 1 101 ? -10.723 -6.459 10.017 1.00 75.38 101 GLY A N 1
ATOM 795 C CA . GLY A 1 101 ? -9.874 -5.693 9.098 1.00 75.38 101 GLY A CA 1
ATOM 796 C C . GLY A 1 101 ? -9.283 -6.468 7.918 1.00 75.38 101 GLY A C 1
ATOM 797 O O . GLY A 1 101 ? -8.578 -5.858 7.108 1.00 75.38 101 GLY A O 1
ATOM 798 N N . ASN A 1 102 ? -9.582 -7.760 7.762 1.00 84.75 102 ASN A N 1
ATOM 799 C CA . ASN A 1 102 ? -9.080 -8.566 6.643 1.00 84.75 102 ASN A CA 1
ATOM 800 C C . ASN A 1 102 ? -9.639 -8.084 5.289 1.00 84.75 102 ASN A C 1
ATOM 802 O O . ASN A 1 102 ? -8.904 -7.974 4.305 1.00 84.75 102 ASN A O 1
ATOM 806 N N . GLU A 1 103 ? -10.903 -7.664 5.243 1.00 89.25 103 GLU A N 1
ATOM 807 C CA . GLU A 1 103 ? -11.516 -7.041 4.065 1.00 89.25 103 GLU A CA 1
ATOM 808 C C . GLU A 1 103 ? -10.832 -5.711 3.725 1.00 89.25 103 GLU A C 1
ATOM 810 O O . GLU A 1 103 ? -10.615 -5.367 2.564 1.00 89.25 103 GLU A O 1
ATOM 815 N N . ALA A 1 104 ? -10.404 -4.943 4.728 1.00 89.62 104 ALA A N 1
ATOM 816 C CA . ALA A 1 104 ? -9.666 -3.713 4.461 1.00 89.62 104 ALA A CA 1
ATOM 817 C C . ALA A 1 104 ? -8.310 -3.998 3.789 1.00 89.62 104 ALA A C 1
ATOM 819 O O . ALA A 1 104 ? -7.871 -3.203 2.954 1.00 89.62 104 ALA A O 1
ATOM 820 N N . ILE A 1 105 ? -7.657 -5.120 4.119 1.00 91.31 105 ILE A N 1
ATOM 821 C CA . ILE A 1 105 ? -6.419 -5.575 3.467 1.00 91.31 105 ILE A CA 1
ATOM 822 C C . ILE A 1 105 ? -6.704 -5.930 2.006 1.00 91.31 105 ILE A C 1
ATOM 824 O O . ILE A 1 105 ? -6.076 -5.352 1.115 1.00 91.31 105 ILE A O 1
ATOM 828 N N . VAL A 1 106 ? -7.677 -6.807 1.742 1.00 94.25 106 VAL A N 1
ATOM 829 C CA . VAL A 1 106 ? -8.003 -7.253 0.375 1.00 94.25 106 VAL A CA 1
ATOM 830 C C . VAL A 1 106 ? -8.440 -6.072 -0.504 1.00 94.25 106 VAL A C 1
ATOM 832 O O . VAL A 1 106 ? -7.942 -5.917 -1.619 1.00 94.25 106 VAL A O 1
ATOM 835 N N . GLY A 1 107 ? -9.300 -5.179 -0.002 1.00 94.06 107 GLY A N 1
ATOM 836 C CA . GLY A 1 107 ? -9.790 -4.027 -0.770 1.00 94.06 107 GLY A CA 1
ATOM 837 C C . GLY A 1 107 ? -8.672 -3.067 -1.183 1.00 94.06 107 GLY A C 1
ATOM 838 O O . GLY A 1 107 ? -8.688 -2.500 -2.276 1.00 94.06 107 GLY A O 1
ATOM 839 N N . ARG A 1 108 ? -7.649 -2.920 -0.339 1.00 93.94 108 ARG A N 1
ATOM 840 C CA . ARG A 1 108 ? -6.487 -2.078 -0.645 1.00 93.94 108 ARG A CA 1
ATOM 841 C C . ARG A 1 108 ? -5.473 -2.760 -1.544 1.00 93.94 108 ARG A C 1
ATOM 843 O O . ARG A 1 108 ? -4.851 -2.058 -2.334 1.00 93.94 108 ARG A O 1
ATOM 850 N N . HIS A 1 109 ? -5.360 -4.084 -1.496 1.00 96.25 109 HIS A N 1
ATOM 851 C CA . HIS A 1 109 ? -4.577 -4.838 -2.476 1.00 96.25 109 HIS A CA 1
ATOM 852 C C . HIS A 1 109 ? -5.204 -4.763 -3.879 1.00 96.25 109 HIS A C 1
ATOM 854 O O . HIS A 1 109 ? -4.478 -4.635 -4.865 1.00 96.25 109 HIS A O 1
ATOM 860 N N . GLY A 1 110 ? -6.536 -4.690 -3.977 1.00 96.62 110 GLY A N 1
ATOM 861 C CA . GLY A 1 110 ? -7.214 -4.354 -5.236 1.00 96.62 110 GLY A CA 1
ATOM 862 C C . GLY A 1 110 ? -6.722 -3.024 -5.812 1.00 96.62 110 GLY A C 1
ATOM 863 O O . GLY A 1 110 ? -6.235 -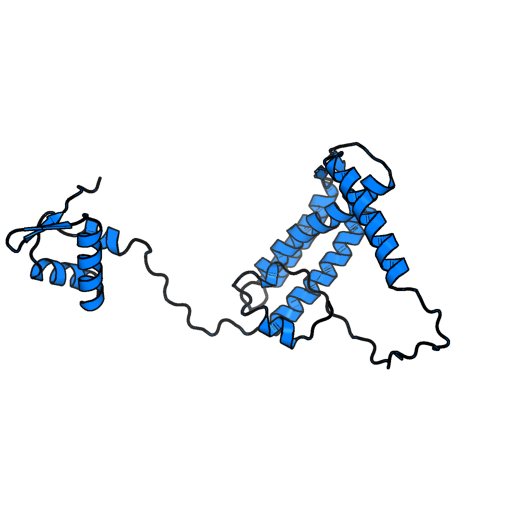2.951 -6.937 1.00 96.62 110 GLY A O 1
ATOM 864 N N . LEU A 1 111 ? -6.719 -1.966 -4.996 1.00 95.81 111 LEU A N 1
ATOM 865 C CA . LEU A 1 111 ? -6.187 -0.666 -5.419 1.00 95.81 111 LEU A CA 1
ATOM 866 C C . LEU A 1 111 ? -4.671 -0.692 -5.695 1.00 95.81 111 LEU A C 1
ATOM 868 O O . LEU A 1 111 ? -4.198 -0.011 -6.606 1.00 95.81 111 LEU A O 1
ATOM 872 N N . LEU A 1 112 ? -3.904 -1.457 -4.915 1.00 96.00 112 LEU A N 1
ATOM 873 C CA . LEU A 1 112 ? -2.459 -1.620 -5.086 1.00 96.00 112 LEU A CA 1
ATOM 874 C C . LEU A 1 112 ? -2.119 -2.229 -6.450 1.00 96.00 112 LEU A C 1
ATOM 876 O O . LEU A 1 112 ? -1.153 -1.791 -7.067 1.00 96.00 112 LEU A O 1
ATOM 880 N N . THR A 1 113 ? -2.946 -3.153 -6.949 1.00 97.56 113 THR A N 1
ATOM 881 C CA . THR A 1 113 ? -2.811 -3.737 -8.295 1.00 97.56 113 THR A CA 1
ATOM 882 C C . THR A 1 113 ? -2.773 -2.648 -9.359 1.00 97.56 113 THR A C 1
ATOM 884 O O . THR A 1 113 ? -1.842 -2.596 -10.155 1.00 97.56 113 THR A O 1
ATOM 887 N N . MET A 1 114 ? -3.718 -1.703 -9.332 1.00 96.19 114 MET A N 1
ATOM 888 C CA . MET A 1 114 ? -3.702 -0.593 -10.288 1.00 96.19 114 MET A CA 1
ATOM 889 C C . MET A 1 114 ? -2.443 0.269 -10.132 1.00 96.19 114 MET A C 1
ATOM 891 O O . MET A 1 114 ? -1.846 0.673 -11.121 1.00 96.19 114 MET A O 1
ATOM 895 N N . ARG A 1 115 ? -2.000 0.532 -8.898 1.00 96.38 115 ARG A N 1
ATOM 896 C CA . ARG A 1 115 ? -0.823 1.377 -8.639 1.00 96.38 115 ARG A CA 1
ATOM 897 C C . ARG A 1 115 ? 0.483 0.755 -9.129 1.00 96.38 115 ARG A C 1
ATOM 899 O O . ARG A 1 115 ? 1.291 1.468 -9.710 1.00 96.38 115 ARG A O 1
ATOM 906 N N . ILE A 1 116 ? 0.694 -0.542 -8.912 1.00 97.19 116 ILE A N 1
ATOM 907 C CA . ILE A 1 116 ? 1.891 -1.237 -9.406 1.00 97.19 116 ILE A CA 1
ATOM 908 C C . ILE A 1 116 ? 1.860 -1.287 -10.935 1.00 97.19 116 ILE A C 1
ATOM 910 O O . ILE A 1 116 ? 2.835 -0.899 -11.574 1.00 97.19 116 ILE A O 1
ATOM 914 N N . ALA A 1 117 ? 0.716 -1.643 -11.524 1.00 98.06 117 ALA A N 1
ATOM 915 C CA . ALA A 1 117 ? 0.564 -1.668 -12.973 1.00 98.06 117 ALA A CA 1
ATOM 916 C C . ALA A 1 117 ? 0.781 -0.281 -13.606 1.00 98.06 117 ALA A C 1
ATOM 918 O O . ALA A 1 117 ? 1.385 -0.176 -14.671 1.00 98.06 117 ALA A O 1
ATOM 919 N N . MET A 1 118 ? 0.346 0.793 -12.935 1.00 97.06 118 MET A N 1
ATOM 920 C CA . MET A 1 118 ? 0.631 2.174 -13.334 1.00 97.06 118 MET A CA 1
ATOM 921 C C . MET A 1 118 ? 2.129 2.468 -13.372 1.00 97.06 118 MET A C 1
ATOM 923 O O . MET A 1 118 ? 2.588 3.081 -14.331 1.00 97.06 118 MET A O 1
ATOM 927 N N . VAL A 1 119 ? 2.875 2.052 -12.345 1.00 96.56 119 VAL A N 1
ATOM 928 C CA . VAL A 1 119 ? 4.329 2.260 -12.278 1.00 96.56 119 VAL A CA 1
ATOM 929 C C . VAL A 1 119 ? 5.023 1.506 -13.406 1.00 96.56 119 VAL A C 1
ATOM 931 O O . VAL A 1 119 ? 5.769 2.128 -14.156 1.00 96.56 119 VAL A O 1
ATOM 934 N N . LEU A 1 120 ? 4.718 0.217 -13.593 1.00 97.56 120 LEU A N 1
ATOM 935 C CA . LEU A 1 120 ? 5.288 -0.576 -14.689 1.00 97.56 120 LEU A CA 1
ATOM 936 C C . LEU A 1 120 ? 4.975 0.054 -16.051 1.00 97.56 120 LEU A C 1
ATOM 938 O O . LEU A 1 120 ? 5.877 0.310 -16.840 1.00 97.56 120 LEU A O 1
ATOM 942 N N . THR A 1 121 ? 3.711 0.413 -16.289 1.00 97.81 121 THR A N 1
ATOM 943 C CA . THR A 1 121 ? 3.283 1.027 -17.556 1.00 97.81 121 THR A CA 1
ATOM 944 C C . THR A 1 121 ? 3.970 2.376 -17.803 1.00 97.81 121 THR A C 1
ATOM 946 O O . THR A 1 121 ? 4.330 2.689 -18.937 1.00 97.81 121 THR A O 1
ATOM 949 N N . ALA A 1 122 ? 4.167 3.192 -16.763 1.00 96.56 122 ALA A N 1
ATOM 950 C CA . ALA A 1 122 ? 4.862 4.472 -16.879 1.00 96.56 122 ALA A CA 1
ATOM 951 C C . ALA A 1 122 ? 6.354 4.295 -17.199 1.00 96.56 122 ALA A C 1
ATOM 953 O O . ALA A 1 122 ? 6.886 5.050 -18.012 1.00 96.56 122 ALA A O 1
ATOM 954 N N . LEU A 1 123 ? 7.008 3.285 -16.620 1.00 96.12 123 LEU A N 1
ATOM 955 C CA . LEU A 1 123 ? 8.392 2.940 -16.950 1.00 96.12 123 LEU A CA 1
ATOM 956 C C . LEU A 1 123 ? 8.507 2.458 -18.400 1.00 96.12 123 LEU A C 1
ATOM 958 O O . LEU A 1 123 ? 9.294 3.024 -19.151 1.00 96.12 123 LEU A O 1
ATOM 962 N N . ARG A 1 124 ? 7.629 1.549 -18.851 1.00 96.44 124 ARG A N 1
ATOM 963 C CA . ARG A 1 124 ? 7.574 1.118 -20.264 1.00 96.44 124 ARG A CA 1
ATOM 964 C C . ARG A 1 124 ? 7.372 2.290 -21.224 1.00 96.44 124 ARG A C 1
ATOM 966 O O . ARG A 1 124 ? 7.994 2.353 -22.280 1.00 96.44 124 ARG A O 1
ATOM 973 N N . LYS A 1 125 ? 6.498 3.235 -20.860 1.00 96.38 125 LYS A N 1
ATOM 974 C CA . LYS A 1 125 ? 6.249 4.455 -21.641 1.00 96.38 125 LYS A CA 1
ATOM 975 C C . LYS A 1 125 ? 7.527 5.286 -21.793 1.00 96.38 125 LYS A C 1
ATOM 977 O O . LYS A 1 125 ? 7.781 5.791 -22.886 1.00 96.38 125 LYS A O 1
ATOM 982 N N . TRP A 1 126 ? 8.291 5.447 -20.713 1.00 96.38 126 TRP A N 1
ATOM 983 C CA . TRP A 1 126 ? 9.572 6.152 -20.733 1.00 96.38 126 TRP A CA 1
ATOM 984 C C . TRP A 1 126 ? 10.608 5.418 -21.587 1.00 96.38 126 TRP A C 1
ATOM 986 O O . TRP A 1 126 ? 11.138 6.020 -22.517 1.00 96.38 126 TRP A O 1
ATOM 996 N N . GLU A 1 127 ? 10.810 4.120 -21.353 1.00 95.38 127 GLU A N 1
ATOM 997 C CA . GLU A 1 127 ? 11.739 3.273 -22.117 1.00 95.38 127 GLU A CA 1
ATOM 998 C C . GLU A 1 127 ? 11.454 3.315 -23.625 1.00 95.38 127 GLU A C 1
ATOM 1000 O O . GLU A 1 127 ? 12.367 3.376 -24.446 1.00 95.38 127 GLU A O 1
ATOM 1005 N N . ALA A 1 128 ? 10.175 3.324 -24.004 1.00 95.25 128 ALA A N 1
ATOM 1006 C CA . ALA A 1 128 ? 9.748 3.363 -25.398 1.00 95.25 128 ALA A CA 1
ATOM 1007 C C . ALA A 1 128 ? 9.666 4.784 -25.996 1.00 95.25 128 ALA A C 1
ATOM 1009 O O . ALA A 1 128 ? 9.351 4.933 -27.180 1.00 95.25 128 ALA A O 1
ATOM 1010 N N . GLY A 1 129 ? 9.899 5.837 -25.202 1.00 95.00 129 GLY A N 1
ATOM 1011 C CA . GLY A 1 129 ? 9.813 7.235 -25.642 1.00 95.00 129 GLY A CA 1
ATOM 1012 C C . GLY A 1 129 ? 8.406 7.667 -26.077 1.00 95.00 129 GLY A C 1
ATOM 1013 O O . GLY A 1 129 ? 8.242 8.524 -26.950 1.00 95.00 129 GLY A O 1
ATOM 1014 N N . TRP A 1 130 ? 7.361 7.059 -25.516 1.00 95.25 130 TRP A N 1
ATOM 1015 C CA . TRP A 1 130 ? 5.977 7.310 -25.913 1.00 95.25 130 TRP A CA 1
ATOM 1016 C C . TRP A 1 130 ? 5.428 8.598 -25.301 1.00 95.25 130 TRP A C 1
ATOM 1018 O O . TRP A 1 130 ? 5.329 8.735 -24.088 1.00 95.25 130 TRP A O 1
ATOM 1028 N N . ASN A 1 131 ? 4.951 9.522 -26.135 1.00 93.31 131 ASN A N 1
ATOM 1029 C CA . ASN A 1 131 ? 4.417 10.812 -25.671 1.00 93.31 131 ASN A CA 1
ATOM 1030 C C . ASN A 1 131 ? 2.886 10.851 -25.521 1.00 93.31 131 ASN A C 1
ATOM 1032 O O . ASN A 1 131 ? 2.304 11.914 -25.309 1.00 93.31 131 ASN A O 1
ATOM 1036 N N . MET A 1 132 ? 2.209 9.705 -25.633 1.00 93.44 132 MET A N 1
ATOM 1037 C CA . MET A 1 132 ? 0.758 9.635 -25.441 1.00 93.44 132 MET A CA 1
ATOM 1038 C C . MET A 1 132 ? 0.374 9.790 -23.971 1.00 93.44 132 MET A C 1
ATOM 1040 O O . MET A 1 132 ? 1.029 9.264 -23.069 1.00 93.44 132 MET A O 1
ATOM 1044 N N . LYS A 1 133 ? -0.725 10.507 -23.738 1.00 95.25 133 LYS A N 1
ATOM 1045 C CA . LYS A 1 133 ? -1.272 10.702 -22.398 1.00 95.25 133 LYS A CA 1
ATOM 1046 C C . LYS A 1 133 ? -1.920 9.430 -21.869 1.00 95.25 133 LYS A C 1
ATOM 1048 O O . LYS A 1 133 ? -1.608 9.007 -20.764 1.00 95.25 133 LYS A O 1
ATOM 1053 N N . ASP A 1 134 ? -2.812 8.841 -22.651 1.00 97.25 134 ASP A N 1
ATOM 1054 C CA . ASP A 1 134 ? -3.568 7.657 -22.264 1.00 97.25 134 ASP A CA 1
ATOM 1055 C C . ASP A 1 134 ? -2.832 6.397 -22.718 1.00 97.25 134 ASP A C 1
ATOM 1057 O O . ASP A 1 134 ? -2.622 6.186 -23.913 1.00 97.25 134 ASP A O 1
ATOM 1061 N N . VAL A 1 135 ? -2.426 5.568 -21.758 1.00 97.62 135 VAL A N 1
ATOM 1062 C CA . VAL A 1 135 ? -1.687 4.326 -22.003 1.00 97.62 135 VAL A CA 1
ATOM 1063 C C . VAL A 1 135 ? -2.481 3.164 -21.426 1.00 97.62 135 VAL A C 1
ATOM 1065 O O . VAL A 1 135 ? -2.883 3.177 -20.264 1.00 97.62 135 VAL A O 1
ATOM 1068 N N . THR A 1 136 ? -2.732 2.148 -22.243 1.00 97.88 136 THR A N 1
ATOM 1069 C CA . THR A 1 136 ? -3.353 0.913 -21.758 1.00 97.88 136 THR A CA 1
ATOM 1070 C C . THR A 1 136 ? -2.268 0.020 -21.173 1.00 97.88 136 THR A C 1
ATOM 1072 O O . THR A 1 136 ? -1.242 -0.185 -21.818 1.00 97.88 136 THR A O 1
ATOM 1075 N N . CYS A 1 137 ? -2.487 -0.500 -19.966 1.00 98.38 137 CYS A N 1
ATOM 1076 C CA . CYS A 1 137 ? -1.569 -1.461 -19.363 1.00 98.38 137 CYS A CA 1
ATOM 1077 C C . CYS A 1 137 ? -1.470 -2.712 -20.246 1.0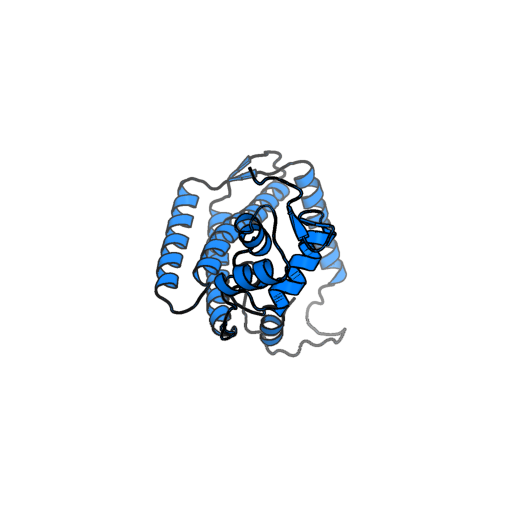0 98.38 137 CYS A C 1
ATOM 1079 O O . CYS A 1 137 ? -2.497 -3.258 -20.665 1.00 98.38 137 CYS A O 1
ATOM 1081 N N . SER A 1 138 ? -0.246 -3.153 -20.538 1.00 98.25 138 SER A N 1
ATOM 1082 C CA . SER A 1 138 ? -0.021 -4.371 -21.312 1.00 98.25 138 SER A CA 1
ATOM 1083 C C . SER A 1 138 ? -0.512 -5.599 -20.536 1.00 98.25 138 SER A C 1
ATOM 1085 O O . SER A 1 138 ? -0.535 -5.603 -19.305 1.00 98.25 138 SER A O 1
ATOM 1087 N N . ASP A 1 139 ? -0.902 -6.664 -21.240 1.00 98.50 139 ASP A N 1
ATOM 1088 C CA . ASP A 1 139 ? -1.304 -7.907 -20.570 1.00 98.50 139 ASP A CA 1
ATOM 1089 C C . ASP A 1 139 ? -0.133 -8.554 -19.813 1.00 98.50 139 ASP A C 1
ATOM 1091 O O . ASP A 1 139 ? -0.344 -9.198 -18.788 1.00 98.50 139 ASP A O 1
ATOM 1095 N N . GLU A 1 140 ? 1.103 -8.350 -20.277 1.00 98.12 140 GLU A N 1
ATOM 1096 C CA . GLU A 1 140 ? 2.318 -8.792 -19.588 1.00 98.12 140 GLU A CA 1
ATOM 1097 C C . GLU A 1 140 ? 2.465 -8.099 -18.228 1.00 98.12 140 GLU A C 1
ATOM 1099 O O . GLU A 1 140 ? 2.487 -8.774 -17.197 1.00 98.12 140 GLU A O 1
ATOM 1104 N N . ASP A 1 141 ? 2.471 -6.761 -18.202 1.00 98.25 141 ASP A N 1
ATOM 1105 C CA . ASP A 1 141 ? 2.611 -5.992 -16.960 1.00 98.25 141 ASP A CA 1
ATOM 1106 C C . ASP A 1 141 ? 1.417 -6.231 -16.023 1.00 98.25 141 ASP A C 1
ATOM 1108 O O . ASP A 1 141 ? 1.582 -6.311 -14.800 1.00 98.25 141 ASP A O 1
ATOM 1112 N N . PHE A 1 142 ? 0.210 -6.394 -16.578 1.00 98.56 142 PHE A N 1
ATOM 1113 C CA . PHE A 1 142 ? -0.980 -6.743 -15.807 1.00 98.56 142 PHE A CA 1
ATOM 1114 C C . PHE A 1 142 ? -0.824 -8.103 -15.118 1.00 98.56 142 PHE A C 1
ATOM 1116 O O . PHE A 1 142 ? -1.049 -8.203 -13.911 1.00 98.56 142 PHE A O 1
ATOM 1123 N N . ASN A 1 143 ? -0.402 -9.141 -15.846 1.00 98.38 143 ASN A N 1
ATOM 1124 C CA . ASN A 1 143 ? -0.211 -10.480 -15.285 1.00 98.38 143 ASN A CA 1
ATOM 1125 C C . ASN A 1 143 ? 0.910 -10.505 -14.237 1.00 98.38 143 ASN A C 1
ATOM 1127 O O . ASN A 1 143 ? 0.708 -11.059 -13.156 1.00 98.38 143 ASN A O 1
ATOM 1131 N N . ILE A 1 144 ? 2.043 -9.843 -14.502 1.00 98.00 144 ILE A N 1
ATOM 1132 C CA . ILE A 1 144 ? 3.134 -9.669 -13.526 1.00 98.00 144 ILE A CA 1
ATOM 1133 C C . ILE A 1 144 ? 2.596 -9.026 -12.246 1.00 98.00 144 ILE A C 1
ATOM 1135 O O . ILE A 1 144 ? 2.848 -9.505 -11.138 1.00 98.00 144 ILE A O 1
ATOM 1139 N N . THR A 1 145 ? 1.808 -7.961 -12.394 1.00 98.19 145 THR A N 1
ATOM 1140 C CA . THR A 1 145 ? 1.238 -7.244 -11.254 1.00 98.19 145 THR A CA 1
ATOM 1141 C C . THR A 1 145 ? 0.263 -8.110 -10.461 1.00 98.19 145 THR A C 1
ATOM 1143 O O . THR A 1 145 ? 0.286 -8.085 -9.230 1.00 98.19 145 THR A O 1
ATOM 1146 N N . ILE A 1 146 ? -0.583 -8.893 -11.135 1.00 98.25 146 ILE A N 1
ATOM 1147 C CA . ILE A 1 146 ? -1.518 -9.814 -10.480 1.00 98.25 146 ILE A CA 1
ATOM 1148 C C . ILE A 1 146 ? -0.765 -10.847 -9.638 1.00 98.25 146 ILE A C 1
ATOM 1150 O O . ILE A 1 146 ? -1.136 -11.061 -8.484 1.00 98.25 146 ILE A O 1
ATOM 1154 N N . GLU A 1 147 ? 0.293 -11.459 -10.171 1.00 97.88 147 GLU A N 1
ATOM 1155 C CA . GLU A 1 147 ? 1.081 -12.443 -9.419 1.00 97.88 147 GLU A CA 1
ATOM 1156 C C . GLU A 1 147 ? 1.816 -11.809 -8.233 1.00 97.88 147 GLU A C 1
ATOM 1158 O O . GLU A 1 147 ? 1.750 -12.333 -7.120 1.00 97.88 147 GLU A O 1
ATOM 1163 N N . LEU A 1 148 ? 2.413 -10.626 -8.416 1.00 97.00 148 LEU A N 1
ATOM 1164 C CA . LEU A 1 148 ? 3.020 -9.867 -7.317 1.00 97.00 148 LEU A CA 1
ATOM 1165 C C . LEU A 1 148 ? 2.016 -9.587 -6.198 1.00 97.00 148 LEU A C 1
ATOM 1167 O O . LEU A 1 148 ? 2.290 -9.844 -5.025 1.00 97.00 148 LEU A O 1
ATOM 1171 N N . VAL A 1 149 ? 0.839 -9.066 -6.542 1.00 96.88 149 VAL A N 1
ATOM 1172 C CA . VAL A 1 149 ? -0.155 -8.675 -5.539 1.00 96.88 149 VAL A CA 1
ATOM 1173 C C . VAL A 1 149 ? -0.756 -9.880 -4.824 1.00 96.88 149 VAL A C 1
ATOM 1175 O O . VAL A 1 149 ? -1.067 -9.754 -3.643 1.00 96.88 149 VAL A O 1
ATOM 1178 N N . LYS A 1 150 ? -0.880 -11.047 -5.468 1.00 95.94 150 LYS A N 1
ATOM 1179 C CA . LYS A 1 150 ? -1.289 -12.283 -4.776 1.00 95.94 150 LYS A CA 1
ATOM 1180 C C . LYS A 1 150 ? -0.321 -12.635 -3.647 1.00 95.94 150 LYS A C 1
ATOM 1182 O O . LY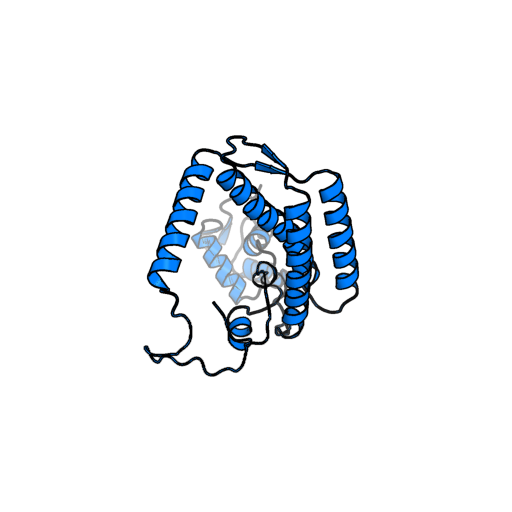S A 1 150 ? -0.775 -12.850 -2.527 1.00 95.94 150 LYS A O 1
ATOM 1187 N N . VAL A 1 151 ? 0.985 -12.611 -3.919 1.00 95.88 151 VAL A N 1
ATOM 1188 C CA . VAL A 1 151 ? 2.024 -12.897 -2.913 1.00 95.88 151 VAL A CA 1
ATOM 1189 C C . VAL A 1 151 ? 2.016 -11.849 -1.799 1.00 95.88 151 VAL A C 1
ATOM 1191 O O . VAL A 1 151 ? 2.042 -12.184 -0.616 1.00 95.88 151 VAL A O 1
ATOM 1194 N N . LEU A 1 152 ? 1.927 -10.565 -2.157 1.00 95.56 152 LEU A N 1
ATOM 1195 C CA . LEU A 1 152 ? 1.855 -9.473 -1.179 1.00 95.56 152 LEU A CA 1
ATOM 1196 C C . LEU A 1 152 ? 0.600 -9.568 -0.302 1.00 95.56 152 LEU A C 1
ATOM 1198 O O . LEU A 1 152 ? 0.662 -9.304 0.900 1.00 95.56 152 LEU A O 1
ATOM 1202 N N . LEU A 1 153 ? -0.533 -9.959 -0.889 1.00 94.69 153 LEU A N 1
ATOM 1203 C CA . LEU A 1 153 ? -1.785 -10.150 -0.168 1.00 94.69 153 LEU A CA 1
ATOM 1204 C C . LEU A 1 153 ? -1.683 -11.327 0.798 1.00 94.69 153 LEU A C 1
ATOM 1206 O O . LEU A 1 153 ? -2.069 -11.180 1.954 1.00 94.69 153 LEU A O 1
ATOM 1210 N N . GLU A 1 154 ? -1.147 -12.461 0.349 1.00 93.19 154 GLU A N 1
ATOM 1211 C CA . GLU A 1 154 ? -0.921 -13.634 1.194 1.00 93.19 154 GLU A CA 1
ATOM 1212 C C . GLU A 1 154 ? -0.062 -13.269 2.406 1.00 93.19 154 GLU A C 1
ATOM 1214 O O . GLU A 1 154 ? -0.496 -13.439 3.544 1.00 93.19 154 GLU A O 1
ATOM 1219 N N . HIS A 1 155 ? 1.093 -12.641 2.181 1.00 92.31 155 HIS A N 1
ATOM 1220 C CA . HIS A 1 155 ? 1.967 -12.193 3.261 1.00 92.31 155 HIS A CA 1
ATOM 1221 C C . HIS A 1 155 ? 1.294 -11.178 4.189 1.00 92.31 155 HIS A C 1
ATOM 1223 O O . HIS A 1 155 ? 1.458 -11.260 5.406 1.00 92.31 155 HIS A O 1
ATOM 1229 N N . SER A 1 156 ? 0.512 -10.244 3.647 1.00 90.75 156 SER A N 1
ATOM 1230 C CA . SER A 1 156 ? -0.234 -9.268 4.449 1.00 90.75 156 SER A CA 1
ATOM 1231 C C . SER A 1 156 ? -1.347 -9.920 5.272 1.00 90.75 156 SER A C 1
ATOM 1233 O O . SER A 1 156 ? -1.609 -9.504 6.394 1.00 90.75 156 SER A O 1
ATOM 1235 N N . LEU A 1 157 ? -2.012 -10.957 4.771 1.00 89.69 157 LEU A N 1
ATOM 1236 C CA . LEU A 1 157 ? -3.005 -11.696 5.551 1.00 89.69 157 LEU A CA 1
ATOM 1237 C C . LEU A 1 157 ? -2.324 -12.542 6.631 1.00 89.69 157 LEU A C 1
ATOM 1239 O O . LEU A 1 157 ? -2.724 -12.463 7.795 1.00 89.69 157 LEU A O 1
ATOM 1243 N N . SER A 1 158 ? -1.251 -13.263 6.293 1.00 88.69 158 SER A N 1
ATOM 1244 C CA . SER A 1 158 ? -0.478 -14.074 7.241 1.00 88.69 158 SER A CA 1
ATOM 1245 C C . SER A 1 158 ? 0.104 -13.229 8.371 1.00 88.69 158 SER A C 1
ATOM 1247 O O . SER A 1 158 ? -0.115 -13.525 9.544 1.00 88.69 158 SER A O 1
ATOM 1249 N N . LEU A 1 159 ? 0.783 -12.127 8.043 1.00 86.94 159 LEU A N 1
ATOM 1250 C CA . LEU A 1 159 ? 1.332 -11.201 9.035 1.00 86.94 159 LEU A CA 1
ATOM 1251 C C . LEU A 1 159 ? 0.242 -10.503 9.853 1.00 86.94 159 LEU A C 1
ATOM 1253 O O . LEU A 1 159 ? 0.526 -10.008 10.940 1.00 86.94 159 LEU A O 1
ATOM 1257 N N . SER A 1 160 ? -1.003 -10.452 9.381 1.00 84.69 160 SER A N 1
ATOM 1258 C CA . SER A 1 160 ? -2.075 -9.887 10.192 1.00 84.69 160 SER A CA 1
ATOM 1259 C C . SER A 1 160 ? -2.350 -10.780 11.405 1.00 84.69 160 SER A C 1
ATOM 1261 O O . SER A 1 160 ? -2.673 -10.279 12.475 1.00 84.69 160 SER A O 1
ATOM 1263 N N . TH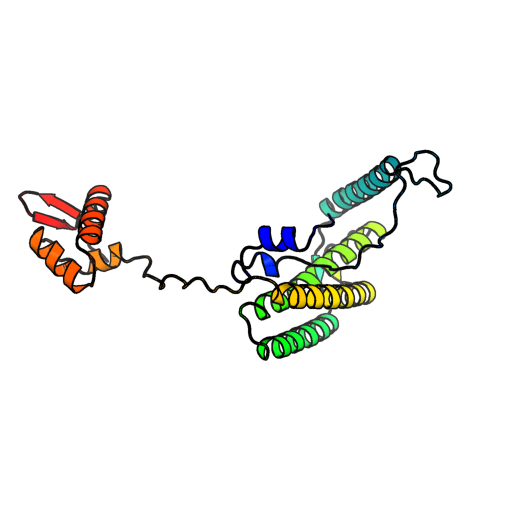R A 1 161 ? -2.191 -12.098 11.287 1.00 84.00 161 THR A N 1
ATOM 1264 C CA . THR A 1 161 ? -2.550 -13.053 12.352 1.00 84.00 161 THR A CA 1
ATOM 1265 C C . THR A 1 161 ? -1.699 -12.915 13.617 1.00 84.00 161 THR A C 1
ATOM 1267 O O . THR A 1 161 ? -2.145 -13.281 14.699 1.00 84.00 161 THR A O 1
ATOM 1270 N N . ILE A 1 162 ? -0.504 -12.334 13.497 1.00 79.31 162 ILE A N 1
ATOM 1271 C CA . ILE A 1 162 ? 0.423 -12.094 14.612 1.00 79.31 162 ILE A CA 1
ATOM 1272 C C . ILE A 1 162 ? 0.272 -10.702 15.240 1.00 79.31 162 ILE A C 1
ATOM 1274 O O . ILE A 1 162 ? 0.915 -10.416 16.251 1.00 79.31 162 ILE A O 1
ATOM 1278 N N . LEU A 1 163 ? -0.515 -9.807 14.631 1.00 75.50 163 LEU A N 1
ATOM 1279 C CA . LEU A 1 163 ? -0.753 -8.487 15.203 1.00 75.50 163 LEU A CA 1
ATOM 1280 C C . LEU A 1 163 ? -1.706 -8.615 16.392 1.00 75.50 163 LEU A C 1
ATOM 1282 O O . LEU A 1 163 ? -2.705 -9.331 16.288 1.00 75.50 163 LEU A O 1
ATOM 1286 N N . PRO A 1 164 ? -1.440 -7.905 17.504 1.00 66.50 164 PRO A N 1
ATOM 1287 C CA . PRO A 1 164 ? -2.311 -7.961 18.665 1.00 66.50 164 PRO A CA 1
ATOM 1288 C C . PRO A 1 164 ? -3.729 -7.539 18.268 1.00 66.50 164 PRO A C 1
ATOM 1290 O O . PRO A 1 164 ? -3.933 -6.496 17.635 1.00 66.50 164 PRO A O 1
ATOM 1293 N N . GLY A 1 165 ? -4.709 -8.363 18.642 1.00 60.72 165 GLY A N 1
ATOM 1294 C CA . GLY A 1 165 ? -6.115 -7.993 18.553 1.00 60.72 165 GLY A CA 1
ATOM 1295 C C . GLY A 1 165 ? -6.397 -6.751 19.399 1.00 60.72 165 GLY A C 1
ATOM 1296 O O . GLY A 1 165 ? -5.702 -6.457 20.376 1.00 60.72 165 GLY A O 1
ATOM 1297 N N . THR A 1 166 ? -7.427 -5.998 19.038 1.00 55.84 166 THR A N 1
ATOM 1298 C CA . THR A 1 166 ? -7.912 -4.840 19.796 1.00 55.84 166 THR A CA 1
ATOM 1299 C C . THR A 1 166 ? -8.657 -5.282 21.058 1.00 55.84 166 THR A C 1
ATOM 1301 O O . THR A 1 166 ? -9.826 -4.987 21.266 1.00 55.84 166 THR A O 1
ATOM 1304 N N . GLU A 1 167 ? -7.957 -5.936 21.987 1.00 55.12 167 GLU A N 1
ATOM 1305 C CA . GLU A 1 167 ? -8.502 -6.274 23.314 1.00 55.12 167 GLU A CA 1
ATOM 1306 C C . GLU A 1 167 ? -8.770 -5.032 24.187 1.00 55.12 167 GLU A C 1
ATOM 1308 O O . GLU A 1 167 ? -9.358 -5.110 25.270 1.00 55.12 167 GLU A O 1
ATOM 1313 N N . ARG A 1 168 ? -8.374 -3.838 23.730 1.00 55.12 168 ARG A N 1
ATOM 1314 C CA . ARG A 1 168 ? -8.764 -2.592 24.387 1.00 55.12 168 ARG A CA 1
ATOM 1315 C C . ARG A 1 168 ? -10.253 -2.362 24.166 1.00 55.12 168 ARG A C 1
ATOM 1317 O O . ARG A 1 168 ? -10.660 -2.027 23.059 1.00 55.12 168 ARG A O 1
ATOM 1324 N N . LYS A 1 169 ? -11.044 -2.447 25.248 1.00 50.53 169 LYS A N 1
ATOM 1325 C CA . LYS A 1 169 ? -12.434 -1.958 25.299 1.00 50.53 169 LYS A CA 1
ATOM 1326 C C . LYS A 1 169 ? -12.500 -0.575 24.645 1.00 50.53 169 LYS A C 1
ATOM 1328 O O . LYS A 1 169 ? -12.109 0.416 25.268 1.00 50.53 169 LYS A O 1
ATOM 1333 N N . ARG A 1 170 ? -12.963 -0.513 23.390 1.00 60.53 170 ARG A N 1
ATOM 1334 C CA . ARG A 1 170 ? -13.208 0.751 22.690 1.00 60.53 170 ARG A CA 1
ATOM 1335 C C . ARG A 1 170 ? -14.133 1.583 23.578 1.00 60.53 170 ARG A C 1
ATOM 1337 O O . ARG A 1 170 ? -15.112 1.067 24.126 1.00 60.53 170 ARG A O 1
ATOM 1344 N N . SER A 1 171 ? -13.808 2.858 23.771 1.00 60.62 171 SER A N 1
ATOM 1345 C CA . SER A 1 171 ? -14.720 3.763 24.463 1.00 60.62 171 SER A CA 1
ATOM 1346 C C . SER A 1 171 ? -16.033 3.818 23.683 1.00 60.62 171 SER A C 1
ATOM 1348 O O . SER A 1 171 ? -16.031 3.851 22.452 1.00 60.62 171 SER A O 1
ATOM 1350 N N . GLN A 1 172 ? -17.165 3.806 24.392 1.00 65.75 172 GLN A N 1
ATOM 1351 C CA . GLN A 1 172 ? -18.460 3.974 23.740 1.00 65.75 172 GLN A CA 1
ATOM 1352 C C . GLN A 1 172 ? -18.450 5.263 22.916 1.00 65.75 172 GLN A C 1
ATOM 1354 O O . GLN A 1 172 ? -18.012 6.313 23.399 1.00 65.75 172 GLN A O 1
ATOM 1359 N N . MET A 1 173 ? -18.940 5.179 21.677 1.00 66.81 173 MET A N 1
ATOM 1360 C CA . MET A 1 173 ? -19.144 6.358 20.846 1.00 66.81 173 MET A CA 1
ATOM 1361 C C . MET A 1 173 ? -20.032 7.344 21.604 1.00 66.81 173 MET A C 1
ATOM 1363 O O . MET A 1 173 ? -21.133 7.008 22.035 1.00 66.81 173 MET A O 1
ATOM 1367 N N . THR A 1 174 ? -19.549 8.571 21.776 1.00 67.38 174 THR A N 1
ATOM 1368 C CA . THR A 1 174 ? -20.347 9.648 22.369 1.00 67.38 174 THR A CA 1
ATOM 1369 C C . THR A 1 174 ? -20.788 10.605 21.277 1.00 67.38 174 THR A C 1
ATOM 1371 O O . THR A 1 174 ? -20.023 10.855 20.346 1.00 67.38 174 THR A O 1
ATOM 1374 N N . CYS A 1 175 ? -21.990 11.176 21.397 1.00 72.44 175 CYS A N 1
ATOM 1375 C CA . CYS A 1 175 ? -22.422 12.225 20.479 1.00 72.44 175 CYS A CA 1
ATOM 1376 C C . CYS A 1 175 ? -21.385 13.366 20.456 1.00 72.44 175 CYS A C 1
ATOM 1378 O O . CYS A 1 175 ? -20.928 13.847 21.496 1.00 72.44 175 CYS A O 1
ATOM 1380 N N . PHE A 1 176 ? -20.990 13.793 19.258 1.00 74.38 176 PHE A N 1
ATOM 1381 C CA . PHE A 1 176 ? -20.000 14.855 19.083 1.00 74.38 176 PHE A CA 1
ATOM 1382 C C . PHE A 1 176 ? -20.540 16.210 19.576 1.00 74.38 176 PHE A C 1
ATOM 1384 O O . PHE A 1 176 ? -19.850 16.975 20.250 1.00 74.38 176 PHE A O 1
ATOM 1391 N N . HIS A 1 177 ? -21.824 16.472 19.325 1.00 84.06 177 HIS A N 1
ATOM 1392 C CA . HIS A 1 177 ? -22.498 17.733 19.626 1.00 84.06 177 HIS A CA 1
ATOM 1393 C C . HIS A 1 177 ? -23.180 17.764 21.002 1.00 84.06 177 HIS A C 1
ATOM 1395 O O . HIS A 1 177 ? -24.109 18.537 21.210 1.00 84.06 177 HIS A O 1
ATOM 1401 N N . ARG A 1 178 ? -22.695 17.001 21.989 1.00 84.56 178 ARG A N 1
ATOM 1402 C CA . ARG A 1 178 ? -23.301 16.908 23.335 1.00 84.56 178 ARG A CA 1
ATOM 1403 C C . ARG A 1 178 ? -23.572 18.250 24.026 1.00 84.56 178 ARG A C 1
ATOM 1405 O O . ARG A 1 178 ? -24.608 18.419 24.660 1.00 84.56 178 ARG A O 1
ATOM 1412 N N . VAL A 1 179 ? -22.658 19.216 23.897 1.00 85.81 179 VAL A N 1
ATOM 1413 C CA . VAL A 1 179 ? -22.834 20.570 24.461 1.00 85.81 179 VAL A CA 1
ATOM 1414 C C . VAL A 1 179 ? -23.952 21.324 23.737 1.00 85.81 179 VAL A C 1
ATOM 1416 O O . VAL A 1 179 ? -24.734 22.012 24.384 1.00 85.81 179 VAL A O 1
ATOM 1419 N N . LEU A 1 180 ? -24.038 21.183 22.412 1.00 84.81 180 LEU A N 1
ATOM 1420 C CA . LEU A 1 180 ? -25.048 21.838 21.581 1.00 84.81 180 LEU A CA 1
ATOM 1421 C C . LEU A 1 180 ? -26.432 21.208 21.785 1.00 84.81 180 LEU A C 1
ATOM 1423 O O . LEU A 1 180 ? -27.412 21.929 21.914 1.00 84.81 180 LEU A O 1
ATOM 1427 N N . GLU A 1 181 ? -26.521 19.882 21.875 1.00 85.19 181 GLU A N 1
ATOM 1428 C CA . GLU A 1 181 ? -27.766 19.179 22.207 1.00 85.19 181 GLU A CA 1
ATOM 1429 C C . GLU A 1 181 ? -28.271 19.558 23.599 1.00 85.19 181 GLU A C 1
ATOM 1431 O O . GLU A 1 181 ? -29.459 19.826 23.777 1.00 85.19 181 GLU A O 1
ATOM 1436 N N . CYS A 1 182 ? -27.363 19.647 24.577 1.00 87.25 182 CYS A N 1
ATOM 1437 C CA . CYS A 1 182 ? -27.684 20.173 25.897 1.00 87.25 182 CYS A CA 1
ATOM 1438 C C . CYS A 1 182 ? -28.186 21.617 25.803 1.00 87.25 182 CYS A C 1
ATOM 1440 O O . CYS A 1 182 ? -29.235 21.915 26.358 1.00 87.25 182 CYS A O 1
ATOM 1442 N N . TYR A 1 183 ? -27.485 22.491 25.074 1.00 89.75 183 TYR A N 1
ATOM 1443 C CA . TYR A 1 183 ? -27.874 23.890 24.882 1.00 89.75 183 TYR A CA 1
ATOM 1444 C C . TYR A 1 183 ? -29.270 24.034 24.259 1.00 89.75 183 TYR A C 1
ATOM 1446 O O . TYR A 1 183 ? -30.083 24.800 24.770 1.00 89.75 183 TYR A O 1
ATOM 1454 N N . LYS A 1 184 ? -29.585 23.259 23.210 1.00 88.25 184 LYS A N 1
ATOM 1455 C CA . LYS A 1 184 ? -30.909 23.250 22.560 1.00 88.25 184 LYS A CA 1
ATOM 1456 C C . LYS A 1 184 ? -32.035 22.912 23.539 1.00 88.25 184 LYS A C 1
ATOM 1458 O O . LYS A 1 184 ? -33.096 23.516 23.469 1.00 88.25 184 LYS A O 1
ATOM 1463 N N . LYS A 1 185 ? -31.788 21.986 24.469 1.00 89.38 185 LYS A N 1
ATOM 1464 C CA . LYS A 1 185 ? -32.764 21.540 25.475 1.00 89.38 185 LYS A CA 1
ATOM 1465 C C . LYS A 1 185 ? -32.866 22.446 26.708 1.00 89.38 185 LYS A C 1
ATOM 1467 O O . LYS A 1 185 ? -33.773 22.249 27.511 1.00 89.38 185 LYS A O 1
ATOM 1472 N N . LEU A 1 186 ? -31.946 23.396 26.902 1.00 91.38 186 LEU A N 1
ATOM 1473 C CA . LEU A 1 186 ? -32.062 24.363 27.996 1.00 91.38 186 LEU A CA 1
ATOM 1474 C C . LEU A 1 186 ? -33.191 25.362 27.703 1.00 91.38 186 LEU A C 1
ATOM 1476 O O . LEU A 1 186 ? -33.428 25.675 26.535 1.00 91.38 186 LEU A O 1
ATOM 1480 N N . PRO A 1 187 ? -33.854 25.910 28.731 1.00 91.12 187 PRO A N 1
ATOM 1481 C CA . PRO A 1 187 ? -34.775 27.027 28.551 1.00 91.12 187 PRO A CA 1
ATOM 1482 C C . PRO A 1 187 ? -34.044 28.287 28.051 1.00 91.12 187 PRO A C 1
ATOM 1484 O O . PRO A 1 187 ? -32.820 28.386 28.168 1.00 91.12 187 PRO A O 1
ATOM 1487 N N . GLU A 1 188 ? -34.784 29.272 27.531 1.00 92.50 188 GLU A N 1
ATOM 1488 C CA . GLU A 1 188 ? -34.218 30.575 27.129 1.00 92.50 188 GLU A CA 1
ATOM 1489 C C . GLU A 1 188 ? -33.584 31.333 28.304 1.00 92.50 188 GLU A C 1
ATOM 1491 O O . GLU A 1 188 ? -32.562 32.001 28.139 1.00 92.50 188 GLU A O 1
ATOM 1496 N N . SER A 1 189 ? -34.146 31.183 29.505 1.00 92.94 189 SER A N 1
ATOM 1497 C CA . SER A 1 189 ? -33.589 31.691 30.755 1.00 92.94 189 SER A CA 1
ATOM 1498 C C . SER A 1 189 ? -33.666 30.639 31.858 1.00 92.94 189 SER A C 1
ATOM 1500 O O . SER A 1 189 ? -34.640 29.898 31.958 1.00 92.94 189 SER A O 1
ATOM 1502 N N . PHE A 1 190 ? -32.624 30.539 32.680 1.00 95.25 190 PHE A N 1
ATOM 1503 C CA . PHE A 1 190 ? -32.553 29.546 33.751 1.00 95.25 190 PHE A CA 1
ATOM 1504 C C . PHE A 1 190 ? -31.618 29.989 34.877 1.00 95.25 190 PHE A C 1
ATOM 1506 O O . PHE A 1 190 ? -30.652 30.725 34.680 1.00 95.25 190 PHE A O 1
ATOM 1513 N N . THR A 1 191 ? -31.871 29.499 36.080 1.00 96.19 191 THR A N 1
ATOM 1514 C CA . THR A 1 191 ? -30.976 29.608 37.233 1.00 96.19 191 THR A CA 1
ATOM 1515 C C . THR A 1 191 ? -29.919 28.506 37.211 1.00 96.19 191 THR A C 1
ATOM 1517 O O . THR A 1 191 ? -30.033 27.488 36.524 1.00 96.19 191 THR A O 1
ATOM 1520 N N . TYR A 1 192 ? -28.876 28.667 38.025 1.00 94.38 192 TYR A N 1
ATOM 1521 C CA . TYR A 1 192 ? -27.848 27.638 38.176 1.00 94.38 192 TYR A CA 1
ATOM 1522 C C . TYR A 1 192 ? -28.412 26.279 38.635 1.00 94.38 192 TYR A C 1
ATOM 1524 O O . TYR A 1 192 ? -27.958 25.227 38.183 1.00 94.38 192 TYR A O 1
ATOM 1532 N N . MET A 1 193 ? -29.410 26.294 39.523 1.00 93.94 193 MET A N 1
ATOM 1533 C CA . MET A 1 193 ? -30.029 25.069 40.034 1.00 93.94 193 MET A CA 1
ATOM 1534 C C . MET A 1 193 ? -30.879 24.385 38.964 1.00 93.94 193 MET A C 1
ATOM 1536 O O . MET A 1 193 ? -30.768 23.174 38.795 1.00 93.94 193 MET A O 1
ATOM 1540 N N . GLU A 1 194 ? -31.646 25.145 38.180 1.00 94.00 194 GLU A N 1
ATOM 1541 C CA . GLU A 1 194 ? -32.406 24.610 37.041 1.00 94.00 194 GLU A CA 1
ATOM 1542 C C . GLU A 1 194 ? -31.483 24.014 35.975 1.00 94.00 194 GLU A C 1
ATOM 1544 O O . GLU A 1 194 ? -31.764 22.936 35.457 1.00 94.00 194 GLU A O 1
ATOM 1549 N N . TYR A 1 195 ? -30.332 24.642 35.715 1.00 95.00 195 TYR A N 1
ATOM 1550 C CA . TYR A 1 195 ? -29.303 24.090 34.831 1.00 95.00 195 TYR A CA 1
ATOM 1551 C C . TYR A 1 195 ? -28.781 22.730 35.313 1.00 95.00 195 TYR A C 1
ATOM 1553 O O . TYR A 1 195 ? -28.668 21.781 34.530 1.00 95.00 195 TYR A O 1
ATOM 1561 N N . LEU A 1 196 ? -28.456 22.608 36.603 1.00 94.88 196 LEU A N 1
ATOM 1562 C CA . LEU A 1 196 ? -27.975 21.345 37.167 1.00 94.88 196 LEU A CA 1
ATOM 1563 C C . LEU A 1 196 ? -29.053 20.255 37.139 1.00 94.88 196 LEU A C 1
ATOM 1565 O O . LEU A 1 196 ? -28.728 19.102 36.866 1.00 94.88 196 LEU A O 1
ATOM 1569 N N . THR A 1 197 ? -30.317 20.611 37.367 1.00 94.31 197 THR A N 1
ATOM 1570 C CA . THR A 1 197 ? -31.450 19.678 37.270 1.00 94.31 197 THR A CA 1
ATOM 1571 C C . THR A 1 197 ? -31.672 19.221 35.828 1.00 94.31 197 THR A C 1
ATOM 1573 O O . THR A 1 197 ? -31.763 18.022 35.571 1.00 94.31 197 THR A O 1
ATOM 1576 N N . ALA A 1 198 ? -31.675 20.153 34.868 1.00 91.38 198 ALA A N 1
ATOM 1577 C CA . ALA A 1 198 ? -31.857 19.850 33.450 1.00 91.38 198 ALA A CA 1
ATOM 1578 C C . ALA A 1 198 ? -30.728 18.968 32.898 1.00 91.38 198 ALA A C 1
ATOM 1580 O O . ALA A 1 198 ? -30.982 18.024 32.157 1.00 91.38 198 ALA A O 1
ATOM 1581 N N . THR A 1 199 ? -29.478 19.236 33.281 1.00 92.00 199 THR A N 1
ATOM 1582 C CA . THR A 1 199 ? -28.329 18.427 32.842 1.00 92.00 199 THR A CA 1
ATOM 1583 C C . THR A 1 199 ? -28.274 17.054 33.512 1.00 92.00 199 THR A C 1
ATOM 1585 O O . THR A 1 199 ? -27.919 16.078 32.852 1.00 92.00 199 THR A O 1
ATOM 1588 N N . ALA A 1 200 ? -28.691 16.937 34.775 1.00 92.88 200 ALA A N 1
ATOM 1589 C CA . ALA A 1 200 ? -28.817 15.643 35.444 1.00 92.88 200 ALA A CA 1
ATOM 1590 C C . ALA A 1 200 ? -29.869 14.742 34.773 1.00 92.88 200 ALA A C 1
ATOM 1592 O O . ALA A 1 200 ? -29.613 13.557 34.597 1.00 92.88 200 ALA A O 1
ATOM 1593 N N . ALA A 1 201 ? -30.994 15.304 34.312 1.00 91.31 201 ALA A N 1
ATOM 1594 C CA . ALA A 1 201 ? -32.012 14.571 33.548 1.00 91.31 201 ALA A CA 1
ATOM 1595 C C . ALA A 1 201 ? -31.523 14.068 32.170 1.00 91.31 201 ALA A C 1
ATOM 1597 O O . ALA A 1 201 ? -32.209 13.286 31.519 1.00 91.31 201 ALA A O 1
ATOM 1598 N N . MET A 1 202 ? -30.345 14.512 31.716 1.00 88.00 202 MET A N 1
ATOM 1599 C CA . MET A 1 202 ? -29.679 14.057 30.488 1.00 88.00 202 MET A CA 1
ATOM 1600 C C . MET A 1 202 ? -28.476 13.136 30.775 1.00 88.00 202 MET A C 1
ATOM 1602 O O . MET A 1 202 ? -27.607 12.996 29.913 1.00 88.00 202 MET A O 1
ATOM 1606 N N . ASP A 1 203 ? -28.368 12.578 31.987 1.00 88.50 203 ASP A N 1
ATOM 1607 C CA . ASP A 1 203 ? -27.226 11.771 32.454 1.00 88.50 203 ASP A CA 1
ATOM 1608 C C . ASP A 1 203 ? -25.864 12.488 32.351 1.00 88.50 2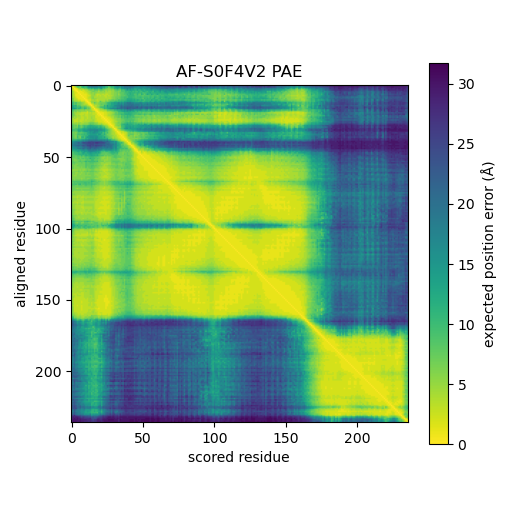03 ASP A C 1
ATOM 1610 O O . ASP A 1 203 ? -24.800 11.888 32.155 1.00 88.50 203 ASP A O 1
ATOM 1614 N N . ILE A 1 204 ? -25.856 13.816 32.499 1.00 89.12 204 ILE A N 1
ATOM 1615 C CA . ILE A 1 204 ? -24.623 14.607 32.521 1.00 89.12 204 ILE A CA 1
ATOM 1616 C C . ILE A 1 204 ? -24.163 14.771 33.969 1.00 89.12 204 ILE A C 1
ATOM 1618 O O . ILE A 1 204 ? -24.853 15.344 34.812 1.00 89.12 204 ILE A O 1
ATOM 1622 N N . SER A 1 205 ? -22.936 14.330 34.260 1.00 92.06 205 SER A N 1
ATOM 1623 C CA . SER A 1 205 ? -22.349 14.507 35.589 1.00 92.06 205 SER A CA 1
ATOM 1624 C C . SER A 1 205 ? -22.198 15.988 35.959 1.00 92.06 205 SER A C 1
ATOM 1626 O O . SER A 1 205 ? -21.870 16.829 35.118 1.00 92.06 205 SER A O 1
ATOM 1628 N N . ARG A 1 206 ? -22.344 16.320 37.251 1.00 92.88 206 ARG A N 1
ATOM 1629 C CA . ARG A 1 206 ? -22.217 17.706 37.751 1.00 92.88 206 ARG A CA 1
ATOM 1630 C C . ARG A 1 206 ? -20.900 18.378 37.346 1.00 92.88 206 ARG A C 1
ATOM 1632 O O . ARG A 1 206 ? -20.886 19.570 37.051 1.00 92.88 206 ARG A O 1
ATOM 1639 N N . SER A 1 207 ? -19.791 17.635 37.327 1.00 91.75 207 SER A N 1
ATOM 1640 C CA . SER A 1 207 ? -18.484 18.149 36.893 1.00 91.75 207 SER A CA 1
ATOM 1641 C C . SER A 1 207 ? -18.477 18.512 35.405 1.00 91.75 207 SER A C 1
ATOM 1643 O O . SER A 1 207 ? -17.968 19.570 35.026 1.00 91.75 207 SER A O 1
ATOM 1645 N N . THR A 1 208 ? -19.101 17.683 34.566 1.00 89.94 208 THR A N 1
ATOM 1646 C CA . THR A 1 208 ? -19.253 17.933 33.129 1.00 89.94 208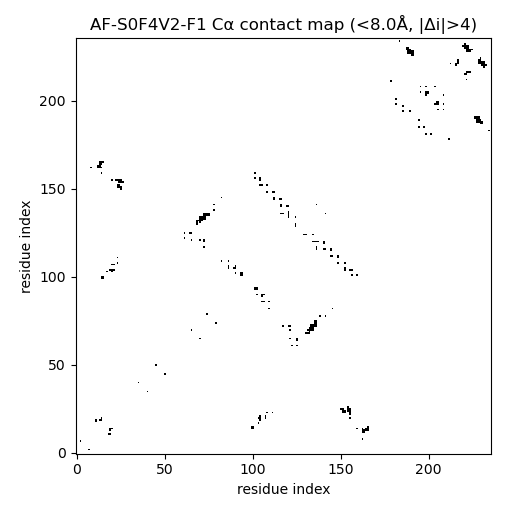 THR A CA 1
ATOM 1647 C C . THR A 1 208 ? -20.176 19.118 32.867 1.00 89.94 208 THR A C 1
ATOM 1649 O O . THR A 1 208 ? -19.799 19.998 32.095 1.00 89.94 208 THR A O 1
ATOM 1652 N N . ALA A 1 209 ? -21.315 19.197 33.560 1.00 92.94 209 ALA A N 1
ATOM 1653 C CA . ALA A 1 209 ? -22.253 20.313 33.466 1.00 92.94 209 ALA A CA 1
ATOM 1654 C C . ALA A 1 209 ? -21.576 21.646 33.834 1.00 92.94 209 ALA A C 1
ATOM 1656 O O . ALA A 1 209 ? -21.556 22.583 33.041 1.00 92.94 209 ALA A O 1
ATOM 1657 N N . LYS A 1 210 ? -20.883 21.723 34.980 1.00 94.19 210 LYS A N 1
ATOM 1658 C CA . LYS A 1 210 ? -20.111 22.925 35.363 1.00 94.19 210 LYS A CA 1
ATOM 1659 C C . LYS A 1 210 ? -19.106 23.345 34.284 1.00 94.19 210 LYS A C 1
ATOM 1661 O O . LYS A 1 210 ? -18.999 24.527 33.954 1.00 94.19 210 LYS A O 1
ATOM 1666 N N . ARG A 1 211 ? -18.376 22.378 33.717 1.00 93.25 211 ARG A N 1
ATOM 1667 C CA . ARG A 1 211 ? -17.405 22.620 32.640 1.00 93.25 211 ARG A CA 1
ATOM 1668 C C . ARG A 1 211 ? -18.080 23.135 31.366 1.00 93.25 211 ARG A C 1
ATOM 1670 O O . ARG A 1 211 ? -17.538 24.030 30.720 1.00 93.25 211 ARG A O 1
ATOM 1677 N N . TRP A 1 212 ? -19.236 22.587 31.001 1.00 94.50 212 TRP A N 1
ATOM 1678 C CA . TRP A 1 212 ? -19.998 23.012 29.826 1.00 94.50 212 TRP A CA 1
ATOM 1679 C C . TRP A 1 212 ? -20.577 24.411 29.992 1.00 94.50 212 TRP A C 1
ATOM 1681 O O . TRP A 1 212 ? -20.392 25.219 29.089 1.00 94.50 212 TRP A O 1
ATOM 1691 N N . LEU A 1 213 ? -21.160 24.741 31.146 1.00 93.69 213 LEU A N 1
ATOM 1692 C CA . LEU A 1 213 ? -21.662 26.089 31.425 1.00 93.69 213 LEU A CA 1
ATOM 1693 C C . LEU A 1 213 ? -20.554 27.144 31.303 1.00 93.69 213 LEU A C 1
ATOM 1695 O O . LEU A 1 213 ? -20.726 28.150 30.621 1.00 93.69 213 LEU A O 1
ATOM 1699 N N . LYS A 1 214 ? -19.366 26.873 31.867 1.00 93.44 214 LYS A N 1
ATOM 1700 C CA . LYS A 1 214 ? -18.190 27.748 31.708 1.00 93.44 214 LYS A CA 1
ATOM 1701 C C . LYS A 1 214 ? -17.795 27.926 30.238 1.00 93.44 214 LYS A C 1
ATOM 1703 O O . LYS A 1 214 ? -17.402 29.017 29.833 1.00 93.44 214 LYS A O 1
ATOM 1708 N N . LYS A 1 215 ? -17.889 26.861 29.434 1.00 89.31 215 LYS A N 1
ATOM 1709 C CA . LYS A 1 215 ? -17.601 26.908 27.994 1.00 89.31 215 LYS A CA 1
ATOM 1710 C C . LYS A 1 215 ? -18.656 27.720 27.234 1.00 89.31 215 LYS A C 1
ATOM 1712 O O . LYS A 1 215 ? -18.269 28.512 26.384 1.00 89.31 215 LYS A O 1
ATOM 1717 N N . MET A 1 216 ? -19.941 27.561 27.557 1.00 91.81 216 MET A N 1
ATOM 1718 C CA . MET A 1 216 ? -21.044 28.323 26.956 1.00 91.81 216 MET A CA 1
ATOM 1719 C C . MET A 1 216 ? -20.925 29.823 27.249 1.00 91.81 216 MET A C 1
ATOM 1721 O O . MET A 1 216 ? -21.065 30.619 26.329 1.00 91.81 216 MET A O 1
ATOM 1725 N N . LEU A 1 217 ? -20.574 30.194 28.486 1.00 92.00 217 LEU A N 1
ATOM 1726 C CA . LEU A 1 217 ? -20.294 31.584 28.871 1.00 92.00 217 LEU A CA 1
ATOM 1727 C C . LEU A 1 217 ? -19.099 32.156 28.099 1.00 92.00 217 LEU A C 1
ATOM 1729 O O . LEU A 1 217 ? -19.183 33.240 27.540 1.00 92.00 217 LEU A O 1
ATOM 1733 N N . LYS A 1 218 ? -17.989 31.407 28.014 1.00 91.88 218 LYS A N 1
ATOM 1734 C CA . LYS A 1 218 ? -16.786 31.846 27.282 1.00 91.88 218 LYS A CA 1
ATOM 1735 C C . LYS A 1 218 ? -17.053 32.075 25.788 1.00 91.88 218 LYS A C 1
ATOM 1737 O O . LYS A 1 218 ? -16.398 32.911 25.180 1.00 91.88 218 LYS A O 1
ATOM 1742 N N . GLN A 1 219 ? -17.955 31.29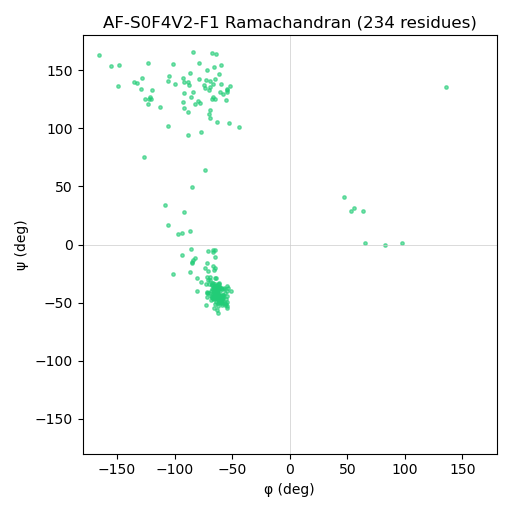2 25.202 1.00 87.75 219 GLN A N 1
ATOM 1743 C CA . GLN A 1 219 ? -18.309 31.355 23.781 1.00 87.75 219 GLN A CA 1
ATOM 1744 C C . GLN A 1 219 ? -19.516 32.262 23.509 1.00 87.75 219 GLN A C 1
ATOM 1746 O O . GLN A 1 219 ? -20.047 32.228 22.407 1.00 87.75 219 GLN A O 1
ATOM 1751 N N . ASN A 1 220 ? -19.972 33.036 24.503 1.00 89.50 220 ASN A N 1
ATOM 1752 C CA . ASN A 1 220 ? -21.146 33.906 24.406 1.00 89.50 220 ASN A CA 1
ATOM 1753 C C . ASN A 1 220 ? -22.419 33.191 23.920 1.00 89.50 220 ASN A C 1
ATOM 1755 O O . ASN A 1 220 ? -23.282 33.818 23.327 1.00 89.50 220 ASN A O 1
ATOM 1759 N N . LEU A 1 221 ? -22.564 31.886 24.178 1.00 87.69 221 LEU A N 1
ATOM 1760 C CA . LEU A 1 221 ? -23.814 31.159 23.913 1.00 87.69 221 LEU A CA 1
ATOM 1761 C C . LEU A 1 221 ? -24.856 31.453 24.994 1.00 87.69 221 LEU A C 1
ATOM 1763 O O . LEU A 1 221 ? -26.056 31.464 24.740 1.00 87.69 221 LEU A O 1
ATOM 1767 N N . VAL A 1 222 ? -24.379 31.681 26.215 1.00 91.19 222 VAL A N 1
ATOM 1768 C CA . VAL A 1 222 ? -25.187 32.021 27.380 1.00 91.19 222 VAL A CA 1
ATOM 1769 C C . VAL A 1 222 ? -24.573 33.262 28.020 1.00 91.19 222 VAL A C 1
ATOM 1771 O O . VAL A 1 222 ? -23.359 33.313 28.200 1.00 91.19 222 VAL A O 1
ATOM 1774 N N . ALA A 1 223 ? -25.397 34.240 28.372 1.00 92.25 223 ALA A N 1
ATOM 1775 C CA . ALA A 1 223 ? -25.049 35.400 29.179 1.00 92.25 223 ALA A CA 1
ATOM 1776 C C . ALA A 1 223 ? -25.534 35.193 30.618 1.00 92.25 223 ALA A C 1
ATOM 1778 O O . ALA A 1 223 ? -26.474 34.438 30.861 1.00 92.25 223 ALA A O 1
ATOM 1779 N N . TYR A 1 224 ? -24.897 35.858 31.575 1.00 94.00 224 TYR A N 1
ATOM 1780 C CA . TYR A 1 224 ? -25.279 35.806 32.983 1.00 94.00 224 TYR A CA 1
ATOM 1781 C C . TYR A 1 224 ? -25.494 37.220 33.509 1.00 94.00 224 TYR A C 1
ATOM 1783 O O . TYR A 1 224 ? -24.599 38.055 33.393 1.00 94.00 224 TYR A O 1
ATOM 1791 N N . ASP A 1 225 ? -26.667 37.467 34.082 1.00 91.06 225 ASP A N 1
ATOM 1792 C CA . ASP A 1 225 ? -27.053 38.752 34.661 1.00 91.06 225 ASP A CA 1
ATOM 1793 C C . ASP A 1 225 ? -28.028 38.529 35.829 1.00 91.06 225 ASP A C 1
ATOM 1795 O O . ASP A 1 225 ? -28.937 37.705 35.732 1.00 91.06 225 ASP A O 1
ATOM 1799 N N . ASN A 1 226 ? -27.831 39.243 36.940 1.00 88.50 226 ASN A N 1
ATOM 1800 C CA . ASN A 1 226 ? -28.703 39.215 38.125 1.00 88.50 226 ASN A CA 1
ATOM 1801 C C . ASN A 1 226 ? -29.104 37.808 38.628 1.00 88.50 226 ASN A C 1
ATOM 1803 O O . ASN A 1 226 ? -30.249 37.573 39.007 1.00 88.50 226 ASN A O 1
ATOM 1807 N N . GLY A 1 227 ? -28.170 36.849 38.639 1.00 88.12 227 GLY A N 1
ATOM 1808 C CA . GLY A 1 227 ? -28.442 35.483 39.118 1.00 88.12 227 GLY A CA 1
ATOM 1809 C C . GLY A 1 227 ? -29.094 34.554 38.088 1.00 88.12 227 GLY A C 1
ATOM 1810 O O . GLY A 1 227 ? -29.322 33.381 38.388 1.00 88.12 227 GLY A O 1
ATOM 1811 N N . ILE A 1 228 ? -29.356 35.048 36.876 1.00 92.62 228 ILE A N 1
ATOM 1812 C CA . ILE A 1 228 ? -30.069 34.337 35.815 1.00 92.62 228 ILE A CA 1
ATOM 1813 C C . ILE A 1 228 ? -29.162 34.200 34.588 1.00 92.62 228 ILE A C 1
ATOM 1815 O O . ILE A 1 228 ? -28.538 35.157 34.126 1.00 92.62 228 ILE A O 1
ATOM 1819 N N . TYR A 1 229 ? -29.104 32.991 34.039 1.00 95.31 229 TYR A N 1
ATOM 1820 C CA . TYR A 1 229 ? -28.479 32.701 32.756 1.00 95.31 229 TYR A CA 1
ATOM 1821 C C . TYR A 1 229 ? -29.499 32.869 31.632 1.00 95.31 229 TYR A C 1
ATOM 1823 O O . TYR A 1 229 ? -30.648 32.460 31.786 1.00 95.31 229 TYR A O 1
ATOM 1831 N N . ARG A 1 230 ? -29.091 33.444 30.499 1.00 93.69 230 ARG A N 1
ATOM 1832 C CA . ARG A 1 230 ? -29.927 33.619 29.302 1.00 93.69 230 ARG A CA 1
ATOM 1833 C C . ARG A 1 230 ? -29.190 33.189 28.049 1.00 93.69 230 ARG A C 1
ATOM 1835 O O . ARG A 1 230 ? -28.009 33.493 27.911 1.00 93.69 230 ARG A O 1
ATOM 1842 N N . LYS A 1 231 ? -29.864 32.509 27.129 1.00 92.44 231 LYS A N 1
ATOM 1843 C CA . LYS A 1 231 ? -29.310 32.220 25.802 1.00 92.44 231 LYS A CA 1
ATOM 1844 C C . LYS A 1 231 ? -29.110 33.517 25.013 1.00 92.44 231 LYS A C 1
ATOM 1846 O O . LYS A 1 231 ? -29.902 34.446 25.125 1.00 92.44 231 LYS A O 1
ATOM 1851 N N . VAL A 1 232 ? -28.025 33.588 24.246 1.00 85.56 232 VAL A N 1
ATOM 1852 C CA . VAL A 1 232 ? -27.655 34.782 23.454 1.00 85.56 232 VAL A CA 1
ATOM 1853 C C . VAL A 1 232 ? -28.018 34.609 21.978 1.00 85.56 232 VAL 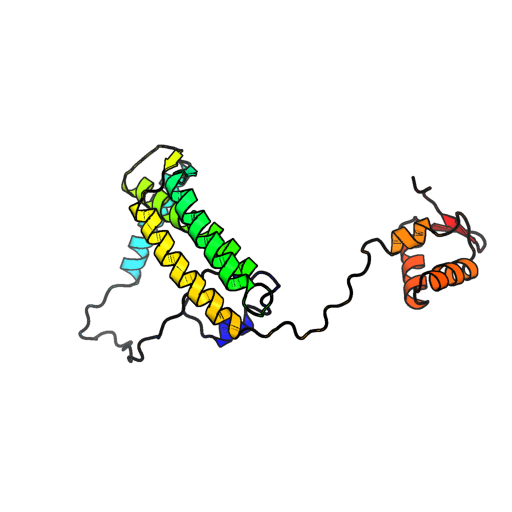A C 1
ATOM 1855 O O . VAL A 1 232 ? -28.275 35.587 21.282 1.00 85.56 232 VAL A O 1
ATOM 1858 N N . HIS A 1 233 ? -28.089 33.363 21.506 1.00 68.19 233 HIS A N 1
ATOM 1859 C CA . HIS A 1 233 ? -28.492 33.023 20.146 1.00 68.19 233 HIS A CA 1
ATOM 1860 C C . HIS A 1 233 ? -29.693 32.073 20.185 1.00 68.19 233 HIS A C 1
ATOM 1862 O O . HIS A 1 233 ? -29.588 30.977 20.750 1.00 68.19 233 HIS A O 1
ATOM 1868 N N . SER A 1 234 ? -30.810 32.492 19.580 1.00 53.38 234 SER A N 1
ATOM 1869 C CA . SER A 1 234 ? -31.952 31.615 19.311 1.00 53.38 234 SER A CA 1
ATOM 1870 C C . SER A 1 234 ? -31.508 30.545 18.318 1.00 53.38 234 SER A C 1
ATOM 1872 O O . SER A 1 234 ? -30.950 30.865 17.269 1.00 53.38 234 SER A O 1
ATOM 1874 N N . THR A 1 235 ? -31.682 29.275 18.670 1.00 50.50 235 THR A N 1
ATOM 1875 C CA . THR A 1 235 ? -31.428 28.159 17.753 1.00 50.50 235 THR A CA 1
ATOM 1876 C C . THR A 1 235 ? -32.579 28.042 16.763 1.00 50.50 235 THR A C 1
ATOM 1878 O O . THR A 1 235 ? -33.588 27.426 17.099 1.00 50.50 235 THR A O 1
ATOM 1881 N N . GLU A 1 236 ? -32.411 28.613 15.570 1.00 39.75 236 GLU A N 1
ATOM 1882 C CA . GLU A 1 236 ? -32.966 28.031 14.337 1.00 39.75 236 GLU A CA 1
ATOM 1883 C C . GLU A 1 236 ? -32.082 26.860 13.876 1.00 39.75 236 GLU A C 1
ATOM 1885 O O . GLU A 1 236 ? -30.835 26.950 14.015 1.00 39.75 236 GLU A O 1
#

Radius of gyration: 29.67 Å; Cα contacts (8 Å, |Δi|>4): 176; chains: 1; bounding box: 74×56×66 Å

Foldseek 3Di:
DDDDLVVVLVVDVALPVLPLLLDLDADDDDDPDDDDPDPDDPDPDDPPVVVVVVVVVLVVLLVVLCVQQAADEDEDPVLVVVLCVVLVVQLVVCVVDDDPNLNVNSVNLSVVLVVQLRVVQSSVCSVVVPRDHYHYRDPVSSVVSVVSSVNSSVRSVVSNVPHDGCPPPDPPDDDPCVLVVLLLQDDQKDAPVSQQVSCVVVVHDPVRSVVSVVVCCVVQQWDDDPRMIGGPDDDD

Secondary structure (DSSP, 8-state):
----HHHHHHH---STTSSGGGS-----PPP-------TT-SS----HHHHHHHHHHHHHHHHHHHHHS--EEE--HHHHHHHHHHHHHHHHHHHTSSSTTHHHHHHHHHHHHHHHHHHHHHHHHHHTT---SEEEPPHHHHHHHHHHHHHHHHHHHHHHTTSPP--S-PPPP--TTHHHHHHHHS-SEE-HHHHHHHHHTTT--HHHHHHHHHHHHHTTSEEEETTEEEESS---

pLDDT: mean 86.11, std 12.91, range [39.75, 98.62]

Sequence (236 aa):
MAGTLQQLVNFVSSKEDGMYSRLALLTGKGESGWISAAPDSDDEWIDGDELFENLADDVLQAYHFLLNSPTSVHFTREQWKIHNKLFGHMMQNVSLEDGEGNEAIVGRHGLLTMRIAMVLTALRKWEAGWNMKDVTCSDEDFNITIELVKVLLEHSLSLSTILPGTERKRSQMTCFHRVLECYKKLPESFTYMEYLTATAAMDISRSTAKRWLKKMLKQNLVAYDNGIYRKVHSTE

Nearest PDB structures (foldseek):
  5v89-assembly2_C  TM=7.765E-01  e=5.085E-01  Homo sapiens
  2ply-assembly3_B  TM=2.610E-01  e=1.479E-01  Neomoorella thermoacetica
  2ply-assembly3_A  TM=2.628E-01  e=2.531E-01  Neomoorella thermoacetica
  8j7x-assembly1_B  TM=1.999E-01  e=4.593E+00  Homo sapiens

InterPro domains:
  IPR025048 Protein of unknown function DUF3987) [PF13148] (6-159)

Mean predicted aligned error: 12.35 Å